Protein AF-A0A101DAR0-F1 (afdb_monomer_lite)

Structure (mmCIF, N/CA/C/O backbone):
data_AF-A0A101DAR0-F1
#
_entry.id   AF-A0A101DAR0-F1
#
loop_
_atom_site.group_PDB
_atom_site.id
_atom_site.type_symbol
_atom_site.label_atom_id
_atom_site.label_alt_id
_atom_site.label_comp_id
_atom_site.label_asym_id
_atom_site.label_entity_id
_atom_site.label_seq_id
_atom_site.pdbx_PDB_ins_code
_atom_site.Cartn_x
_atom_site.Cartn_y
_atom_site.Cartn_z
_atom_site.occupancy
_atom_site.B_iso_or_equiv
_atom_site.auth_seq_id
_atom_site.auth_comp_id
_atom_site.auth_asym_id
_atom_site.auth_atom_id
_atom_site.pdbx_PDB_model_num
ATOM 1 N N . MET A 1 1 ? -9.114 0.046 12.366 1.00 91.94 1 MET A N 1
ATOM 2 C CA . MET A 1 1 ? -8.743 0.761 13.607 1.00 91.94 1 MET A CA 1
ATOM 3 C C . MET A 1 1 ? -9.993 1.019 14.428 1.00 91.94 1 MET A C 1
ATOM 5 O O . MET A 1 1 ? -11.059 1.210 13.848 1.00 91.94 1 MET A O 1
ATOM 9 N N . LEU A 1 2 ? -9.874 1.016 15.755 1.00 93.44 2 LEU A N 1
ATOM 10 C CA . LEU A 1 2 ? -10.989 1.254 16.673 1.00 93.44 2 LEU A CA 1
ATOM 11 C C . LEU A 1 2 ? -10.568 2.244 17.773 1.00 93.44 2 LEU A C 1
ATOM 13 O O . LEU A 1 2 ? -9.856 1.853 18.703 1.00 93.44 2 LEU A O 1
ATOM 17 N N . PRO A 1 3 ? -10.961 3.525 17.674 1.00 92.75 3 PRO A N 1
ATOM 18 C CA . PRO A 1 3 ? -10.700 4.503 18.722 1.00 92.75 3 PRO A CA 1
ATOM 19 C C . PRO A 1 3 ? -11.491 4.185 19.992 1.00 92.75 3 PRO A C 1
ATOM 21 O O . PRO A 1 3 ? -12.613 3.675 19.938 1.00 92.75 3 PRO A O 1
ATOM 24 N N . TYR A 1 4 ? -10.904 4.489 21.146 1.00 93.00 4 TYR A N 1
ATOM 25 C CA . TYR A 1 4 ? -11.526 4.260 22.442 1.00 93.00 4 TYR A CA 1
ATOM 26 C C . TYR A 1 4 ? -11.187 5.352 23.455 1.00 93.00 4 TYR A C 1
ATOM 28 O O . TYR A 1 4 ? -10.166 6.039 23.379 1.00 93.00 4 TYR A O 1
ATOM 36 N N . ILE A 1 5 ? -12.035 5.443 24.474 1.00 93.31 5 ILE A N 1
ATOM 37 C CA . ILE A 1 5 ? -11.810 6.217 25.690 1.00 93.31 5 ILE A CA 1
ATOM 38 C C . ILE A 1 5 ? -11.786 5.229 26.853 1.00 93.31 5 ILE A C 1
ATOM 40 O O . ILE A 1 5 ? -12.816 4.646 27.193 1.00 93.31 5 ILE A O 1
ATOM 44 N N . LYS A 1 6 ? -10.611 5.039 27.461 1.00 92.44 6 LYS A N 1
ATOM 45 C CA . LYS A 1 6 ? -10.445 4.224 28.668 1.00 92.44 6 LYS A CA 1
ATOM 46 C C . LYS A 1 6 ? -10.705 5.100 29.884 1.00 92.44 6 LYS A C 1
ATOM 48 O O . LYS A 1 6 ? -10.095 6.160 30.022 1.00 92.44 6 LYS A O 1
ATOM 53 N N . THR A 1 7 ? -11.606 4.662 30.751 1.00 91.06 7 THR A N 1
ATOM 54 C CA . THR A 1 7 ? -11.921 5.318 32.019 1.00 91.06 7 THR A CA 1
ATOM 55 C C . THR A 1 7 ? -11.410 4.452 33.162 1.00 91.06 7 THR A C 1
ATOM 57 O O . THR A 1 7 ? -11.892 3.342 33.346 1.00 91.06 7 THR A O 1
ATOM 60 N N . THR A 1 8 ? -10.458 4.959 33.940 1.00 88.25 8 THR A N 1
ATOM 61 C CA . THR A 1 8 ? -9.928 4.283 35.132 1.00 88.25 8 THR A CA 1
ATOM 62 C C . THR A 1 8 ? -10.172 5.126 36.376 1.00 88.25 8 THR A C 1
ATOM 64 O O . THR A 1 8 ? -10.263 6.352 36.300 1.00 88.25 8 THR A O 1
ATOM 67 N N . HIS A 1 9 ? -10.295 4.470 37.527 1.00 84.88 9 HIS A N 1
ATOM 68 C CA . HIS A 1 9 ? -10.410 5.135 38.821 1.00 84.88 9 HIS A CA 1
ATOM 69 C C . HIS A 1 9 ? -9.055 5.022 39.522 1.00 84.88 9 HIS A C 1
ATOM 71 O O . HIS A 1 9 ? -8.612 3.919 39.834 1.00 84.88 9 HIS A O 1
ATOM 77 N N . GLU A 1 10 ? -8.378 6.150 39.725 1.00 84.06 10 GLU A N 1
ATOM 78 C CA . GLU A 1 10 ? -7.142 6.206 40.507 1.00 84.06 10 GLU A CA 1
ATOM 79 C C . GLU A 1 10 ? -7.498 6.676 41.922 1.00 84.06 10 GLU A C 1
ATOM 81 O O . GLU A 1 10 ? -8.089 7.741 42.109 1.00 84.06 10 GLU A O 1
ATOM 86 N N . TRP A 1 11 ? -7.173 5.867 42.930 1.00 81.88 11 TRP A N 1
ATOM 87 C CA . TRP A 1 11 ? -7.317 6.272 44.325 1.00 81.88 11 TRP A CA 1
ATOM 88 C C . TRP A 1 11 ? -6.158 7.188 44.698 1.00 81.88 11 TRP A C 1
ATOM 90 O O . TRP A 1 11 ? -5.003 6.764 44.662 1.00 81.88 11 TRP A O 1
ATOM 100 N N . LYS A 1 12 ? -6.467 8.424 45.083 1.00 82.56 12 LYS A N 1
ATOM 101 C CA . LYS A 1 12 ? -5.499 9.382 45.618 1.00 82.56 12 LYS A CA 1
ATOM 102 C C . LYS A 1 12 ? -5.798 9.652 47.082 1.00 82.56 12 LYS A C 1
ATOM 104 O O . LYS A 1 12 ? -6.949 9.606 47.511 1.00 82.56 12 LYS A O 1
ATOM 109 N N . THR A 1 13 ? -4.753 9.936 47.843 1.00 82.25 13 THR A N 1
ATOM 110 C CA . THR A 1 13 ? -4.871 10.352 49.240 1.00 82.25 13 THR A CA 1
ATOM 111 C C . THR A 1 13 ? -4.594 11.843 49.301 1.00 82.25 13 THR A C 1
ATOM 113 O O . THR A 1 13 ? -3.604 12.313 48.744 1.00 82.25 13 THR A O 1
ATOM 116 N N . ASN A 1 14 ? -5.482 12.601 49.933 1.00 80.12 14 ASN A N 1
ATOM 117 C CA . ASN A 1 14 ? -5.254 14.018 50.166 1.00 80.12 14 ASN A CA 1
ATOM 118 C C . ASN A 1 14 ? -4.116 14.185 51.186 1.00 80.12 14 ASN A C 1
ATOM 120 O O . ASN A 1 14 ? -4.239 13.744 52.325 1.00 80.12 14 ASN A O 1
ATOM 124 N N . GLU A 1 15 ? -3.022 14.838 50.792 1.00 77.00 15 GLU A N 1
ATOM 125 C CA . GLU A 1 15 ? -1.837 15.041 51.642 1.00 77.00 15 GLU A CA 1
ATOM 126 C C . GLU A 1 15 ? -2.129 15.852 52.914 1.00 77.00 15 GLU A C 1
ATOM 128 O O . GLU A 1 15 ? -1.390 15.750 53.889 1.00 77.00 15 GLU A O 1
ATOM 133 N N . LYS A 1 16 ? -3.212 16.644 52.928 1.00 75.38 16 LYS A N 1
ATOM 134 C CA . LYS A 1 16 ? -3.589 17.491 54.070 1.00 75.38 16 LYS A CA 1
ATOM 135 C C . LYS A 1 16 ? -4.610 16.852 55.007 1.00 75.38 16 LYS A C 1
ATOM 137 O O . LYS A 1 16 ? -4.574 17.134 56.198 1.00 75.38 16 LYS A O 1
ATOM 142 N N . THR A 1 17 ? -5.531 16.038 54.487 1.00 78.50 17 THR A N 1
ATOM 143 C CA . THR A 1 17 ? -6.620 15.442 55.290 1.00 78.50 17 THR A CA 1
ATOM 144 C C . THR A 1 17 ? -6.459 13.941 55.517 1.00 78.50 17 THR A C 1
ATOM 146 O O . THR A 1 17 ? -7.166 13.376 56.342 1.00 78.50 17 THR A O 1
ATOM 149 N N . GLY A 1 18 ? -5.550 13.272 54.800 1.00 79.25 18 GLY A N 1
ATOM 150 C CA . GLY A 1 18 ? -5.385 11.816 54.850 1.00 79.25 18 GLY A CA 1
ATOM 151 C C . GLY A 1 18 ? -6.545 11.027 54.227 1.00 79.25 18 GLY A C 1
ATOM 152 O O . GLY A 1 18 ? -6.486 9.800 54.158 1.00 79.25 18 GLY A O 1
ATOM 153 N N . GLU A 1 19 ? -7.592 11.700 53.742 1.00 82.25 19 GLU A N 1
ATOM 154 C CA . GLU A 1 19 ? -8.761 11.055 53.148 1.00 82.25 19 GLU A CA 1
ATOM 155 C C . GLU A 1 19 ? -8.460 10.547 51.735 1.00 82.25 19 GLU A C 1
ATOM 157 O O . GLU A 1 19 ? -7.847 11.233 50.908 1.00 82.25 19 GLU A O 1
ATOM 162 N N . ARG A 1 20 ? -8.920 9.324 51.449 1.00 82.00 20 ARG A N 1
ATOM 163 C CA . ARG A 1 20 ? -8.828 8.717 50.119 1.00 82.00 20 ARG A CA 1
ATOM 164 C C . ARG A 1 20 ? -10.014 9.172 49.278 1.00 82.00 20 ARG A C 1
ATOM 166 O O . ARG A 1 20 ? -11.157 8.935 49.652 1.00 82.00 20 ARG A O 1
ATOM 173 N N . TYR A 1 21 ? -9.744 9.750 48.116 1.00 82.75 21 TYR A N 1
ATOM 174 C CA . TYR A 1 21 ? -10.755 10.058 47.110 1.00 82.75 21 TYR A CA 1
ATOM 175 C C . TYR A 1 21 ? -10.421 9.337 45.801 1.00 82.75 21 TYR A C 1
ATOM 177 O O . TYR A 1 21 ? -9.255 9.111 45.470 1.00 82.75 21 TYR A O 1
ATOM 185 N N . SER A 1 22 ? -11.449 8.932 45.057 1.00 81.00 22 SER A N 1
ATOM 186 C CA . SER A 1 22 ? -11.268 8.350 43.727 1.00 81.00 22 SER A CA 1
ATOM 187 C C . SER A 1 22 ? -11.330 9.449 42.673 1.00 81.00 22 SER A C 1
ATOM 189 O O . SER A 1 22 ? -12.347 10.136 42.563 1.00 81.00 22 SER A O 1
ATOM 191 N N . GLU A 1 23 ? -10.285 9.584 41.865 1.00 86.00 23 GLU A N 1
ATOM 192 C CA . GLU A 1 23 ? -10.290 10.465 40.702 1.00 86.00 23 GLU A CA 1
ATOM 193 C C . GLU A 1 23 ? -10.547 9.651 39.431 1.00 86.00 23 GLU A C 1
ATOM 195 O O . GLU A 1 23 ? -9.902 8.631 39.164 1.00 86.00 23 GLU A O 1
ATOM 200 N N . LYS A 1 24 ? -11.511 10.107 38.628 1.00 87.00 24 LYS A N 1
ATOM 201 C CA . LYS A 1 24 ? -11.831 9.496 37.340 1.00 87.00 24 LYS A CA 1
ATOM 202 C C . LYS A 1 24 ? -10.851 10.007 36.291 1.00 87.00 24 LYS A C 1
ATOM 204 O O . LYS A 1 24 ? -10.919 11.166 35.890 1.00 87.00 24 LYS A O 1
ATOM 209 N N . ARG A 1 25 ? -9.979 9.136 35.791 1.00 89.62 25 ARG A N 1
ATOM 210 C CA . ARG A 1 25 ? -9.036 9.463 34.720 1.00 89.62 25 ARG A CA 1
ATOM 211 C C . ARG A 1 25 ? -9.535 8.908 33.396 1.00 89.62 25 ARG A C 1
ATOM 213 O O . ARG A 1 25 ? -9.842 7.723 33.285 1.00 89.62 25 ARG A O 1
ATOM 220 N N . GLN A 1 26 ? -9.597 9.762 32.380 1.00 91.56 26 GLN A N 1
ATOM 221 C CA . GLN A 1 26 ? -9.941 9.360 31.018 1.00 91.56 26 GLN A CA 1
ATOM 222 C C . GLN A 1 26 ? -8.718 9.474 30.116 1.00 91.56 26 GLN A C 1
ATOM 224 O O . GLN A 1 26 ? -8.044 10.502 30.101 1.00 91.56 26 GLN A O 1
ATOM 229 N N . ARG A 1 27 ? -8.430 8.418 29.353 1.00 91.50 27 ARG A N 1
ATOM 230 C CA . ARG A 1 27 ? -7.373 8.408 28.338 1.00 91.50 27 ARG A CA 1
ATOM 231 C C . ARG A 1 27 ? -7.954 7.994 26.995 1.00 91.50 27 ARG A C 1
ATOM 233 O O . ARG A 1 27 ? -8.661 6.992 26.912 1.00 91.50 27 ARG A O 1
ATOM 240 N N . ARG A 1 28 ? -7.651 8.765 25.953 1.00 91.81 28 ARG A N 1
ATOM 241 C CA . ARG A 1 28 ? -7.983 8.410 24.569 1.00 91.81 28 ARG A CA 1
ATOM 242 C C . ARG A 1 28 ? -6.890 7.512 24.003 1.00 91.81 28 ARG A C 1
ATOM 244 O O . ARG A 1 28 ? -5.720 7.701 24.325 1.00 91.81 28 ARG A O 1
ATOM 251 N N . GLY A 1 29 ? -7.276 6.552 23.180 1.00 90.50 29 GLY A N 1
ATOM 252 C CA . GLY A 1 29 ? -6.356 5.660 22.490 1.00 90.50 29 GLY A CA 1
ATOM 253 C C . GLY A 1 29 ? -7.013 5.021 21.276 1.00 90.50 29 GLY A C 1
ATOM 254 O O . GLY A 1 29 ? -8.171 5.299 20.959 1.00 90.50 29 GLY A O 1
ATOM 255 N N . ARG A 1 30 ? -6.262 4.170 20.581 1.00 91.38 30 ARG A N 1
ATOM 256 C CA . ARG A 1 30 ? -6.736 3.430 19.409 1.00 91.38 30 ARG A CA 1
ATOM 257 C C . ARG A 1 30 ? -6.274 1.984 19.503 1.00 91.38 30 ARG A C 1
ATOM 259 O O . ARG A 1 30 ? -5.143 1.722 19.899 1.00 91.38 30 ARG A O 1
ATOM 266 N N . LEU A 1 31 ? -7.157 1.060 19.140 1.00 91.88 31 LEU A N 1
ATOM 267 C CA . LEU A 1 31 ? -6.801 -0.329 18.882 1.00 91.88 31 LEU A CA 1
ATOM 268 C C . LEU A 1 31 ? -6.545 -0.515 17.388 1.00 91.88 31 LEU A C 1
ATOM 270 O O . LEU A 1 31 ? -7.322 -0.060 16.537 1.00 91.88 31 LEU A O 1
ATOM 274 N N . TYR A 1 32 ? -5.461 -1.217 17.086 1.00 92.19 32 TYR A N 1
ATOM 275 C CA . TYR A 1 32 ? -5.055 -1.545 15.731 1.00 92.19 32 TYR A CA 1
ATOM 276 C C . TYR A 1 32 ? -5.229 -3.041 15.526 1.00 92.19 32 TYR A C 1
ATOM 278 O O . TYR A 1 32 ? -4.786 -3.845 16.341 1.00 92.19 32 TYR A O 1
ATOM 286 N N . PHE A 1 33 ? -5.893 -3.394 14.434 1.00 92.69 33 PHE A N 1
ATOM 287 C CA . PHE A 1 33 ? -6.110 -4.774 14.034 1.00 92.69 33 PHE A CA 1
ATOM 288 C C . PHE A 1 33 ? -5.550 -4.925 12.631 1.00 92.69 33 PHE A C 1
ATOM 290 O O . PHE A 1 33 ? -5.902 -4.147 11.742 1.00 92.69 33 PHE A O 1
ATOM 297 N N . LEU A 1 34 ? -4.669 -5.903 12.462 1.00 93.38 34 LEU A N 1
ATOM 298 C CA . LEU A 1 34 ? -4.167 -6.324 11.164 1.00 93.38 34 LEU A CA 1
ATOM 299 C C . LEU A 1 34 ? -5.073 -7.432 10.610 1.00 93.38 34 LEU A C 1
ATOM 301 O O . LEU A 1 34 ? -5.674 -8.176 11.393 1.00 93.38 34 LEU A O 1
ATOM 305 N N . PRO A 1 35 ? -5.220 -7.541 9.282 1.00 95.12 35 PRO A N 1
ATOM 306 C CA . PRO A 1 35 ? -6.018 -8.604 8.701 1.00 95.12 35 PRO A CA 1
ATOM 307 C C . PRO A 1 35 ? -5.343 -9.970 8.889 1.00 95.12 35 PRO A C 1
ATOM 309 O O . PRO A 1 35 ? -4.122 -10.104 8.883 1.00 95.12 35 PRO A O 1
ATOM 312 N N . GLU A 1 36 ? -6.148 -11.017 9.021 1.00 94.25 36 GLU A N 1
ATOM 313 C CA . GLU A 1 36 ? -5.659 -12.397 9.033 1.00 94.25 36 GLU A CA 1
ATOM 314 C C . GLU A 1 36 ? -5.187 -12.800 7.628 1.00 94.25 36 GLU A C 1
ATOM 316 O O . GLU A 1 36 ? -4.157 -13.449 7.463 1.00 94.25 36 GLU A O 1
ATOM 321 N N . ARG A 1 37 ? -5.920 -12.362 6.600 1.00 96.25 37 ARG A N 1
ATOM 322 C CA . ARG A 1 37 ? -5.580 -12.586 5.195 1.00 96.25 37 ARG A CA 1
ATOM 323 C C . ARG A 1 37 ? -5.570 -11.269 4.440 1.00 96.25 37 ARG A C 1
ATOM 325 O O . ARG A 1 37 ? -6.532 -10.513 4.538 1.00 96.25 37 ARG A O 1
ATOM 332 N N . PHE A 1 38 ? -4.522 -11.037 3.661 1.00 96.94 38 PHE A N 1
ATOM 333 C CA . PHE A 1 38 ? -4.397 -9.905 2.750 1.00 96.94 38 PHE A CA 1
ATOM 334 C C . PHE A 1 38 ? -4.071 -10.419 1.348 1.00 96.94 38 PHE A C 1
ATOM 336 O O . PHE A 1 38 ? -3.088 -11.129 1.154 1.00 96.94 38 PHE A O 1
ATOM 343 N N . VAL A 1 39 ? -4.910 -10.085 0.376 1.00 97.88 39 VAL A N 1
ATOM 344 C CA . VAL A 1 39 ? -4.737 -10.464 -1.024 1.00 97.88 39 VAL A CA 1
ATOM 345 C C . VAL A 1 39 ? -4.777 -9.205 -1.873 1.00 97.88 39 VAL A C 1
ATOM 347 O O . VAL A 1 39 ? -5.714 -8.413 -1.771 1.00 97.88 39 VAL A O 1
ATOM 350 N N . LEU A 1 40 ? -3.765 -9.030 -2.715 1.00 97.75 40 LEU A N 1
ATOM 351 C CA . LEU A 1 40 ? -3.733 -7.977 -3.721 1.00 97.75 40 LEU A CA 1
ATOM 352 C C . LEU A 1 40 ? -3.453 -8.600 -5.080 1.00 97.75 40 LEU A C 1
ATOM 354 O O . LEU A 1 40 ? -2.409 -9.217 -5.279 1.00 97.75 40 LEU A O 1
ATOM 358 N N . GLU A 1 41 ? -4.362 -8.391 -6.021 1.00 98.00 41 GLU A N 1
ATOM 359 C CA . GLU A 1 41 ? -4.175 -8.771 -7.417 1.00 98.00 41 GLU A CA 1
ATOM 360 C C . GLU A 1 41 ? -4.183 -7.511 -8.271 1.00 98.00 41 GLU A C 1
ATOM 362 O O . GLU A 1 41 ? -5.148 -6.754 -8.246 1.00 98.00 41 GLU A O 1
ATOM 367 N N . GLY A 1 42 ? -3.089 -7.256 -8.986 1.00 96.44 42 GLY A N 1
ATOM 368 C CA . GLY A 1 42 ? -2.904 -6.031 -9.754 1.00 96.44 42 GLY A CA 1
ATOM 369 C C . GLY A 1 42 ? -2.485 -6.283 -11.195 1.00 96.44 42 GLY A C 1
ATOM 370 O O . GLY A 1 42 ? -1.606 -7.104 -11.475 1.00 96.44 42 GLY A O 1
ATOM 371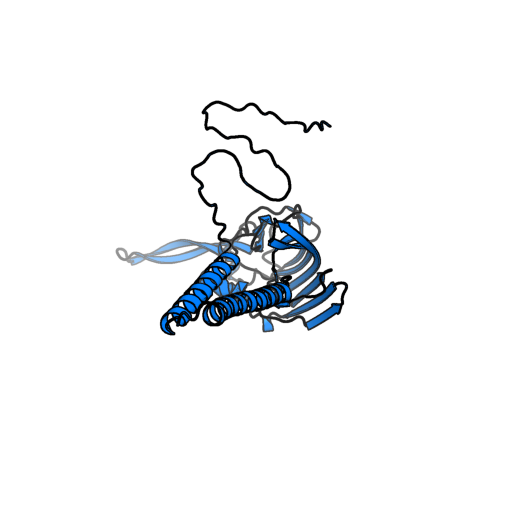 N N . ALA A 1 43 ? -3.084 -5.523 -12.106 1.00 96.62 43 ALA A N 1
ATOM 372 C CA . ALA A 1 43 ? -2.622 -5.364 -13.477 1.00 96.62 43 ALA A CA 1
ATOM 373 C C . ALA A 1 43 ? -2.041 -3.957 -13.646 1.00 96.62 43 ALA A C 1
ATOM 375 O O . ALA A 1 43 ? -2.718 -2.959 -13.399 1.00 96.62 43 ALA A O 1
ATOM 376 N N . VAL A 1 44 ? -0.779 -3.868 -14.054 1.00 95.75 44 VAL A N 1
ATOM 377 C CA . VAL A 1 44 ? -0.038 -2.614 -14.167 1.00 95.75 44 VAL A CA 1
ATOM 378 C C . VAL A 1 44 ? 0.310 -2.348 -15.625 1.00 95.75 44 VAL A C 1
ATOM 380 O O . VAL A 1 44 ? 1.200 -2.982 -16.186 1.00 95.75 44 VAL A O 1
ATOM 383 N N . GLY A 1 45 ? -0.373 -1.388 -16.240 1.00 93.69 45 GLY A N 1
ATOM 384 C CA . GLY A 1 45 ? -0.022 -0.887 -17.568 1.00 93.69 45 GLY A CA 1
ATOM 385 C C . GLY A 1 45 ? 1.039 0.203 -17.473 1.00 93.69 45 GLY A C 1
ATOM 386 O O . GLY A 1 45 ? 0.944 1.086 -16.614 1.00 93.69 45 GLY A O 1
ATOM 387 N N . THR A 1 46 ? 2.036 0.171 -18.350 1.00 91.19 46 THR A N 1
ATOM 388 C CA . THR A 1 46 ? 3.074 1.206 -18.411 1.00 91.19 46 THR A CA 1
ATOM 389 C C . THR A 1 46 ? 2.863 2.159 -19.587 1.00 91.19 46 THR A C 1
ATOM 391 O O . THR A 1 46 ? 2.441 1.775 -20.672 1.00 91.19 46 THR A O 1
ATOM 394 N N . GLU A 1 47 ? 3.145 3.445 -19.380 1.00 88.75 47 GLU A N 1
ATOM 395 C CA . GLU A 1 47 ? 3.021 4.484 -20.402 1.00 88.75 47 GLU A CA 1
ATOM 396 C C . GLU A 1 47 ? 4.258 5.387 -20.378 1.00 88.75 47 GLU A C 1
ATOM 398 O O . GLU A 1 47 ? 4.650 5.914 -19.335 1.00 88.75 47 GLU A O 1
ATOM 403 N N . LEU A 1 48 ? 4.874 5.600 -21.540 1.00 85.44 48 LEU A N 1
ATOM 404 C CA . LEU A 1 48 ? 5.964 6.560 -21.688 1.00 85.44 48 LEU A CA 1
ATOM 405 C C . LEU A 1 48 ? 5.399 7.950 -21.971 1.00 85.44 48 LEU A C 1
ATOM 407 O O . LEU A 1 48 ? 4.644 8.156 -22.922 1.00 85.44 48 LEU A O 1
ATOM 411 N N . ARG A 1 49 ? 5.797 8.930 -21.159 1.00 82.69 49 ARG A N 1
ATOM 412 C CA . ARG A 1 49 ? 5.503 10.344 -21.393 1.00 82.69 49 ARG A CA 1
ATOM 413 C C . ARG A 1 49 ? 6.806 11.098 -21.590 1.00 82.69 49 ARG A C 1
ATOM 415 O O . ARG A 1 49 ? 7.651 11.142 -20.702 1.00 82.69 49 ARG A O 1
ATOM 422 N N . ALA A 1 50 ? 6.942 11.728 -22.750 1.00 81.00 50 ALA A N 1
ATOM 423 C CA . ALA A 1 50 ? 8.092 12.556 -23.075 1.00 81.00 50 ALA A CA 1
ATOM 424 C C . ALA A 1 50 ? 7.764 14.046 -22.918 1.00 81.00 50 ALA A C 1
ATOM 426 O O . ALA A 1 50 ? 6.697 14.518 -23.319 1.00 81.00 50 ALA A O 1
ATOM 427 N N . ARG A 1 51 ? 8.715 14.810 -22.378 1.00 75.75 51 ARG A N 1
ATOM 428 C CA . ARG A 1 51 ? 8.724 16.274 -22.411 1.00 75.75 51 ARG A CA 1
ATOM 429 C C . ARG A 1 51 ? 10.100 16.761 -22.864 1.00 75.75 51 ARG A C 1
ATOM 431 O O . ARG A 1 51 ? 11.024 16.916 -22.067 1.00 75.75 51 ARG A O 1
ATOM 438 N N . GLY A 1 52 ? 10.224 17.049 -24.160 1.00 80.12 52 GLY A N 1
ATOM 439 C CA . GLY A 1 52 ? 11.499 17.424 -24.774 1.00 80.12 52 GLY A CA 1
ATOM 440 C C . GLY A 1 52 ? 12.440 16.222 -24.855 1.00 80.12 52 GLY A C 1
ATOM 441 O O . GLY A 1 52 ? 12.089 15.226 -25.469 1.00 80.12 52 GLY A O 1
ATOM 442 N N . ILE A 1 53 ? 13.616 16.323 -24.230 1.00 70.44 53 ILE A N 1
ATOM 443 C CA . ILE A 1 53 ? 14.618 15.239 -24.162 1.00 70.44 53 ILE A CA 1
ATOM 444 C C . ILE A 1 53 ? 14.427 14.299 -22.960 1.00 70.44 53 ILE A C 1
ATOM 446 O O . ILE A 1 53 ? 15.202 13.361 -22.787 1.00 70.44 53 ILE A O 1
ATOM 450 N N . TYR A 1 54 ? 13.454 14.595 -22.095 1.00 67.12 54 TYR A N 1
ATOM 451 C CA . TYR A 1 54 ? 13.191 13.830 -20.883 1.00 67.12 54 TYR A CA 1
ATOM 452 C C . TYR A 1 54 ? 12.012 12.900 -21.108 1.00 67.12 54 TYR A C 1
ATOM 454 O O . TYR A 1 54 ? 10.953 13.340 -21.559 1.00 67.12 54 TYR A O 1
ATOM 462 N N . GLU A 1 55 ? 12.189 11.642 -20.741 1.00 73.06 55 GLU A N 1
ATOM 463 C CA . GLU A 1 55 ? 11.146 10.628 -20.747 1.00 73.06 55 GLU A CA 1
ATOM 464 C C . GLU A 1 55 ? 10.903 10.194 -19.307 1.00 73.06 55 GLU A C 1
ATOM 466 O O . GLU A 1 55 ? 11.842 9.935 -18.557 1.00 73.06 55 GLU A O 1
ATOM 471 N N . ALA A 1 56 ? 9.636 10.162 -18.914 1.00 80.00 56 ALA A N 1
ATOM 472 C CA . ALA A 1 56 ? 9.195 9.611 -17.649 1.00 80.00 56 ALA A CA 1
ATOM 473 C C . ALA A 1 56 ? 8.289 8.422 -17.947 1.00 80.00 56 ALA A C 1
ATOM 475 O O . ALA A 1 56 ? 7.363 8.518 -18.761 1.00 80.00 56 ALA A O 1
ATOM 476 N N . ARG A 1 57 ? 8.548 7.300 -17.277 1.00 84.62 57 ARG A N 1
ATOM 477 C CA . ARG A 1 57 ? 7.651 6.152 -17.319 1.00 84.62 57 ARG A CA 1
ATOM 478 C C . ARG A 1 57 ? 6.614 6.303 -16.220 1.00 84.62 57 ARG A C 1
ATOM 480 O O . ARG A 1 57 ? 6.941 6.314 -15.032 1.00 84.62 57 ARG A O 1
ATOM 487 N N . LEU A 1 58 ? 5.368 6.434 -16.643 1.00 89.81 58 LEU A N 1
ATOM 488 C CA . LEU A 1 58 ? 4.213 6.378 -15.772 1.00 89.81 58 LEU A CA 1
ATOM 489 C C . LEU A 1 58 ? 3.704 4.941 -15.761 1.00 89.81 58 LEU A C 1
ATOM 491 O O . LEU A 1 58 ? 3.834 4.211 -16.745 1.00 89.81 58 LEU A O 1
ATOM 495 N N . TYR A 1 59 ? 3.097 4.549 -14.655 1.00 92.44 59 TYR A N 1
ATOM 496 C CA . TYR A 1 59 ? 2.336 3.317 -14.578 1.00 92.44 59 TYR A CA 1
ATOM 497 C C . TYR A 1 59 ? 0.908 3.616 -14.136 1.00 92.44 59 TYR A C 1
ATOM 499 O O . TYR A 1 59 ? 0.645 4.582 -13.414 1.00 92.44 59 TYR A O 1
ATOM 507 N N . ARG A 1 60 ? -0.018 2.768 -14.573 1.00 94.69 60 ARG A N 1
ATOM 508 C CA . ARG A 1 60 ? -1.397 2.723 -14.097 1.00 94.69 60 ARG A CA 1
ATOM 509 C C . ARG A 1 60 ? -1.668 1.319 -13.590 1.00 94.69 60 ARG A C 1
ATOM 511 O O . ARG A 1 60 ? -1.615 0.365 -14.356 1.00 94.69 60 ARG A O 1
ATOM 518 N N . SER A 1 61 ? -1.927 1.218 -12.300 1.00 95.25 61 SER A N 1
ATOM 519 C CA . SER A 1 61 ? -2.253 -0.013 -11.599 1.00 95.25 61 SER A CA 1
ATOM 520 C C . SER A 1 61 ? -3.761 -0.101 -11.441 1.00 95.25 61 SER A C 1
ATOM 522 O O . SER A 1 61 ? -4.356 0.819 -10.885 1.00 95.25 61 SER A O 1
ATOM 524 N N . ASP A 1 62 ? -4.366 -1.190 -11.897 1.00 96.75 62 ASP A N 1
ATOM 525 C CA . ASP A 1 62 ? -5.728 -1.585 -11.541 1.00 96.75 62 ASP A CA 1
ATOM 526 C C . ASP A 1 62 ? -5.620 -2.766 -10.574 1.00 96.75 62 ASP A C 1
ATOM 528 O O . ASP A 1 62 ? -5.241 -3.869 -10.980 1.00 96.75 62 ASP A O 1
ATOM 532 N N . SER A 1 63 ? -5.828 -2.499 -9.283 1.00 96.94 63 SER A N 1
ATOM 533 C CA . SER A 1 63 ? -5.584 -3.464 -8.211 1.00 96.94 63 SER A CA 1
ATOM 534 C C . SER A 1 63 ? -6.859 -3.793 -7.457 1.00 96.94 63 SER A C 1
ATOM 536 O O . SER A 1 63 ? -7.486 -2.911 -6.878 1.00 96.94 63 SER A O 1
ATOM 538 N N . GLN A 1 64 ? -7.191 -5.074 -7.371 1.00 97.44 64 GLN A N 1
ATOM 539 C CA . GLN A 1 64 ? -8.216 -5.576 -6.473 1.00 97.44 64 GLN A CA 1
ATOM 540 C C . GLN A 1 64 ? -7.568 -5.952 -5.141 1.00 97.44 64 GLN A C 1
ATOM 542 O O . GLN A 1 64 ? -6.721 -6.845 -5.069 1.00 97.44 64 GLN A O 1
ATOM 547 N N . VAL A 1 65 ? -7.972 -5.269 -4.074 1.00 97.62 65 VAL A N 1
ATOM 548 C CA . VAL A 1 65 ? -7.517 -5.547 -2.713 1.00 97.62 65 VAL A CA 1
ATOM 549 C C . VAL A 1 65 ? -8.636 -6.248 -1.967 1.00 97.62 65 VAL A C 1
ATOM 551 O O . VAL A 1 65 ? -9.775 -5.783 -1.952 1.00 97.62 65 VAL A O 1
ATOM 554 N N . SER A 1 66 ? -8.327 -7.368 -1.328 1.00 97.75 66 SER A N 1
ATOM 555 C CA . SER A 1 66 ? -9.291 -8.104 -0.519 1.00 97.75 66 SER A CA 1
ATOM 556 C C . SER A 1 66 ? -8.635 -8.787 0.668 1.00 97.75 66 SER A C 1
ATOM 558 O O . SER A 1 66 ? -7.414 -8.931 0.747 1.00 97.75 66 SER A O 1
ATOM 560 N N . GLY A 1 67 ? -9.447 -9.201 1.627 1.00 97.06 67 GLY A N 1
ATOM 561 C CA . GLY A 1 67 ? -8.942 -9.887 2.794 1.00 97.06 67 GLY A CA 1
ATOM 562 C C . GLY A 1 67 ? -9.993 -10.083 3.862 1.00 97.06 67 GLY A C 1
ATOM 563 O O . GLY A 1 67 ? -11.180 -9.831 3.663 1.00 97.06 67 GLY A O 1
ATOM 564 N N . GLN A 1 68 ? -9.521 -10.536 5.015 1.00 96.69 68 GLN A N 1
ATOM 565 C CA . GLN A 1 68 ? -10.375 -10.862 6.143 1.00 96.69 68 GLN A CA 1
ATOM 566 C C . GLN A 1 68 ? -9.718 -10.411 7.443 1.00 96.69 68 GLN A C 1
ATOM 568 O O . GLN A 1 68 ? -8.570 -10.761 7.715 1.00 96.69 68 GLN A O 1
ATOM 573 N N . PHE A 1 69 ? -10.454 -9.671 8.266 1.00 95.38 69 PHE A N 1
ATOM 574 C CA . PHE A 1 69 ? -10.103 -9.417 9.659 1.00 95.38 69 PHE A CA 1
ATOM 575 C C . PHE A 1 69 ? -10.773 -10.453 10.553 1.00 95.38 69 PHE A C 1
ATOM 577 O O . PHE A 1 69 ? -11.967 -10.718 10.417 1.00 95.38 69 PHE A O 1
ATOM 584 N N . ARG A 1 70 ? -10.017 -10.991 11.510 1.00 93.75 70 ARG A N 1
ATOM 585 C CA . ARG A 1 70 ? -10.551 -11.812 12.596 1.00 93.75 70 ARG A CA 1
ATOM 586 C C . ARG A 1 70 ? -10.378 -11.049 13.902 1.00 93.75 70 ARG A C 1
ATOM 588 O O . ARG A 1 70 ? -9.268 -10.930 14.413 1.00 93.75 70 ARG A O 1
ATOM 595 N N . LEU A 1 71 ? -11.474 -10.506 14.416 1.00 93.31 71 LEU A N 1
ATOM 596 C CA . LEU A 1 71 ? -11.494 -9.807 15.693 1.00 93.31 71 LEU A CA 1
ATOM 597 C C . LEU A 1 71 ? -11.672 -10.827 16.823 1.00 93.31 71 LEU A C 1
ATOM 599 O O . LEU A 1 71 ? -12.642 -11.593 16.796 1.00 93.31 71 LEU A O 1
ATOM 603 N N . PRO A 1 72 ? -10.769 -10.856 17.816 1.00 91.88 72 PRO A N 1
ATOM 604 C CA . PRO A 1 72 ? -10.916 -11.739 18.964 1.00 91.88 72 PRO A CA 1
ATOM 605 C C . PRO A 1 72 ? -12.111 -11.323 19.831 1.00 91.88 72 PRO A C 1
ATOM 607 O O . PRO A 1 72 ? -12.500 -10.152 19.865 1.00 91.88 72 PRO A O 1
ATOM 610 N N . ALA A 1 73 ? -12.660 -12.282 20.579 1.00 90.62 73 ALA A N 1
ATOM 611 C CA . ALA A 1 73 ? -13.655 -12.005 21.609 1.00 90.62 73 ALA A CA 1
ATOM 612 C C . ALA A 1 73 ? -13.124 -10.970 22.611 1.00 90.62 73 ALA A C 1
ATOM 614 O O . ALA A 1 73 ? -11.921 -10.918 22.901 1.00 90.62 73 ALA A O 1
ATOM 615 N N . ARG A 1 74 ? -14.016 -10.111 23.112 1.00 90.25 74 ARG A N 1
ATOM 616 C CA . ARG A 1 74 ? -13.657 -8.979 23.985 1.00 90.25 74 ARG A CA 1
ATOM 617 C C . ARG A 1 74 ? -12.570 -8.066 23.404 1.00 90.25 74 ARG A C 1
ATOM 619 O O . ARG A 1 74 ? -11.857 -7.406 24.158 1.00 90.25 74 ARG A O 1
ATOM 626 N N . LEU A 1 75 ? -12.393 -8.063 22.077 1.00 89.31 75 LEU A N 1
ATOM 627 C CA . LEU A 1 75 ? -11.361 -7.312 21.349 1.00 89.31 75 LEU A CA 1
ATOM 628 C C . LEU A 1 75 ? -9.924 -7.570 21.846 1.00 89.31 75 LEU A C 1
ATOM 630 O O . LEU A 1 75 ? -9.037 -6.748 21.628 1.00 89.31 75 LEU A O 1
ATOM 634 N N . GLY A 1 76 ? -9.691 -8.704 22.519 1.00 88.06 76 GLY A N 1
ATOM 635 C CA . GLY A 1 76 ? -8.402 -9.041 23.131 1.00 88.06 76 GLY A CA 1
ATOM 636 C C . GLY A 1 76 ? -8.102 -8.295 24.438 1.00 88.06 76 GLY A C 1
ATOM 637 O O . GLY A 1 76 ? -6.994 -8.409 24.951 1.00 88.06 76 GLY A O 1
ATOM 638 N N . LEU A 1 77 ? -9.066 -7.550 24.992 1.00 88.19 77 LEU A N 1
ATOM 639 C CA . LEU A 1 77 ? -8.908 -6.794 26.242 1.00 88.19 77 LEU A CA 1
ATOM 640 C C . LEU A 1 77 ? -9.239 -7.610 27.501 1.00 88.19 77 LEU A C 1
ATOM 642 O O . LEU A 1 77 ? -8.947 -7.166 28.605 1.00 88.19 77 LEU A O 1
ATOM 646 N N . GLY A 1 78 ? -9.851 -8.790 27.370 1.00 88.56 78 GLY A N 1
ATOM 647 C CA . GLY A 1 78 ? -10.212 -9.620 28.524 1.00 88.56 78 GLY A CA 1
ATOM 648 C C . GLY A 1 78 ? -11.255 -8.949 29.425 1.00 88.56 78 GLY A C 1
ATOM 649 O O . GLY A 1 78 ? -12.259 -8.432 28.936 1.00 88.56 78 GLY A O 1
ATOM 650 N N . ASP A 1 79 ? -11.048 -8.985 30.741 1.00 86.38 79 ASP A N 1
ATOM 651 C CA . ASP A 1 79 ? -11.972 -8.400 31.731 1.00 86.38 79 ASP A CA 1
ATOM 652 C C . ASP A 1 79 ? -11.928 -6.863 31.766 1.00 86.38 79 ASP A C 1
ATOM 654 O O . ASP A 1 79 ? -12.864 -6.212 32.230 1.00 86.38 79 ASP A O 1
ATOM 658 N N . ASP A 1 80 ? -10.883 -6.271 31.186 1.00 86.81 80 ASP A N 1
ATOM 659 C CA . ASP A 1 80 ? -10.686 -4.824 31.126 1.00 86.81 80 ASP A CA 1
ATOM 660 C C . ASP A 1 80 ? -11.689 -4.123 30.195 1.00 86.81 80 ASP A C 1
ATOM 662 O O . ASP A 1 80 ? -11.819 -2.901 30.253 1.00 86.81 80 ASP A O 1
ATOM 666 N N . LEU A 1 81 ? -12.420 -4.872 29.355 1.00 87.06 81 LEU A N 1
ATOM 667 C CA . LEU A 1 81 ? -13.360 -4.350 28.356 1.00 87.06 81 LEU A CA 1
ATOM 668 C C . LEU A 1 81 ? -14.366 -3.344 28.944 1.00 87.06 81 LEU A C 1
ATOM 670 O O . LEU A 1 81 ? -14.688 -2.352 28.293 1.00 87.06 81 LEU A O 1
ATOM 674 N N . GLY A 1 82 ? -14.817 -3.556 30.186 1.00 87.06 82 GLY A N 1
ATOM 675 C CA . GLY A 1 82 ? -15.781 -2.681 30.866 1.00 87.06 82 GLY A CA 1
ATOM 676 C C . GLY A 1 82 ? -15.288 -1.246 31.100 1.00 87.06 82 GLY A C 1
ATOM 677 O O . GLY A 1 82 ? -16.099 -0.335 31.255 1.00 87.06 82 GLY A O 1
ATOM 678 N N . PHE A 1 83 ? -13.972 -1.012 31.072 1.00 89.88 83 PHE A N 1
ATOM 679 C CA . PHE A 1 83 ? -13.380 0.322 31.212 1.00 89.88 83 PHE A CA 1
ATOM 680 C C . PHE A 1 83 ? -13.301 1.098 29.891 1.00 89.88 83 PHE A C 1
ATOM 682 O O . PHE A 1 83 ? -12.920 2.274 29.895 1.00 89.88 83 PHE A O 1
ATOM 689 N N . TYR A 1 84 ? -13.621 0.464 28.762 1.00 91.69 84 TYR A N 1
ATOM 690 C CA . TYR A 1 84 ? -13.430 1.023 27.430 1.00 91.69 84 TYR A CA 1
ATOM 691 C C . TYR A 1 84 ? -14.767 1.435 26.829 1.00 91.69 84 TYR A C 1
ATOM 693 O O . TYR A 1 84 ? -15.693 0.641 26.691 1.00 91.69 84 TYR A O 1
ATOM 701 N N . ARG A 1 85 ? -14.842 2.694 26.400 1.00 92.06 85 ARG A N 1
ATOM 702 C CA . ARG A 1 85 ? -15.911 3.174 25.527 1.00 92.06 85 ARG A CA 1
ATOM 703 C C . ARG A 1 85 ? -15.366 3.326 24.117 1.00 92.06 85 ARG A C 1
ATOM 705 O O . ARG A 1 85 ? -14.493 4.165 23.898 1.00 92.06 85 ARG A O 1
ATOM 712 N N . PHE A 1 86 ? -15.888 2.543 23.184 1.00 92.50 86 PHE A N 1
ATOM 713 C CA . PHE A 1 86 ? -15.465 2.578 21.788 1.00 92.50 86 PHE A CA 1
ATOM 714 C C . PHE A 1 86 ? -16.193 3.658 20.994 1.00 92.50 86 PHE A C 1
ATOM 716 O O . PHE A 1 86 ? -17.374 3.928 21.214 1.00 92.50 86 PHE A O 1
ATOM 723 N N . GLU A 1 87 ? -15.466 4.271 20.071 1.00 92.19 87 GLU A N 1
ATOM 724 C CA . GLU A 1 87 ? -16.017 5.172 19.065 1.00 92.19 87 GLU A CA 1
ATOM 725 C C . GLU A 1 87 ? -16.234 4.415 17.747 1.00 92.19 87 GLU A C 1
ATOM 727 O O . GLU A 1 87 ? -16.048 3.198 17.669 1.00 92.19 87 GLU A O 1
ATOM 732 N N . LYS A 1 88 ? -16.656 5.127 16.695 1.00 92.38 88 LYS A N 1
ATOM 733 C CA . LYS A 1 88 ? -16.887 4.508 15.387 1.00 92.38 88 LYS A CA 1
ATOM 734 C C . LYS A 1 88 ? -15.569 3.941 14.833 1.00 92.38 88 LYS A C 1
ATOM 736 O O . LYS A 1 88 ? -14.597 4.693 14.719 1.00 92.38 88 LYS A O 1
ATOM 741 N N . PRO A 1 89 ? -15.518 2.647 14.476 1.00 94.88 89 PRO A N 1
ATOM 742 C CA . PRO A 1 89 ? -14.352 2.085 13.823 1.00 94.88 89 PRO A CA 1
ATOM 743 C C . PRO A 1 89 ? -14.237 2.603 12.394 1.00 94.88 89 PRO A C 1
ATOM 745 O O . PRO A 1 89 ? -15.220 3.008 11.774 1.00 94.88 89 PRO A O 1
ATOM 748 N N . PHE A 1 90 ? -13.027 2.537 11.854 1.00 95.62 90 PHE A N 1
ATOM 749 C CA . PHE A 1 90 ? -12.766 2.825 10.450 1.00 95.62 90 PHE A CA 1
ATOM 750 C C . PHE A 1 90 ? -11.649 1.926 9.910 1.00 95.62 90 PHE A C 1
ATOM 752 O O . PHE A 1 90 ? -10.738 1.517 10.643 1.00 95.62 90 PHE A O 1
ATOM 759 N N . LEU A 1 91 ? -11.721 1.596 8.624 1.00 95.69 91 LEU A N 1
ATOM 760 C CA . LEU A 1 91 ? -10.619 1.018 7.864 1.00 95.69 91 LEU A CA 1
ATOM 761 C C . LEU A 1 91 ? -9.688 2.152 7.437 1.00 95.69 91 LEU A C 1
ATOM 763 O O . LEU A 1 91 ? -10.164 3.162 6.935 1.00 95.69 91 LEU A O 1
ATOM 767 N N . SER A 1 92 ? -8.383 1.979 7.624 1.00 95.12 92 SER A N 1
ATOM 768 C CA . SER A 1 92 ? -7.359 2.940 7.211 1.00 95.12 92 SER A CA 1
ATOM 769 C C . SER A 1 92 ? -6.477 2.293 6.153 1.00 95.12 92 SER A C 1
ATOM 771 O O . SER A 1 92 ? -6.085 1.135 6.310 1.00 95.12 92 SER A O 1
ATOM 773 N N . VAL A 1 93 ? -6.182 3.028 5.083 1.00 94.88 93 VAL A N 1
ATOM 774 C CA . VAL A 1 93 ? -5.298 2.596 4.000 1.00 94.88 93 VAL A CA 1
ATOM 775 C C . VAL A 1 93 ? -4.279 3.704 3.756 1.00 94.88 93 VAL A C 1
ATOM 777 O O . VAL A 1 93 ? -4.631 4.793 3.299 1.00 94.88 93 VAL A O 1
ATOM 780 N N . GLY A 1 94 ? -3.015 3.425 4.076 1.00 93.31 94 GLY A N 1
ATOM 781 C CA . GLY A 1 94 ? -1.896 4.326 3.802 1.00 93.31 94 GLY A CA 1
ATOM 782 C C . GLY A 1 94 ? -1.523 4.294 2.322 1.00 93.31 94 GLY A C 1
ATOM 783 O O . GLY A 1 94 ? -1.314 3.222 1.757 1.00 93.31 94 GLY A O 1
ATOM 784 N N . ILE A 1 95 ? -1.446 5.466 1.694 1.00 93.69 95 ILE A N 1
ATOM 785 C CA . ILE A 1 95 ? -1.057 5.631 0.289 1.00 93.69 95 ILE A CA 1
ATOM 786 C C . ILE A 1 95 ? -0.094 6.811 0.231 1.00 93.69 95 ILE A C 1
ATOM 788 O O . ILE A 1 95 ? -0.458 7.928 0.592 1.00 93.69 95 ILE A O 1
ATOM 792 N N . SER A 1 96 ? 1.129 6.567 -0.242 1.00 91.19 96 SER A N 1
ATOM 793 C CA . SER A 1 96 ? 2.200 7.573 -0.270 1.00 91.19 96 SER A CA 1
ATOM 794 C C . SER A 1 96 ? 1.818 8.836 -1.048 1.00 91.19 96 SER A C 1
ATOM 796 O O . SER A 1 96 ? 2.117 9.940 -0.599 1.00 91.19 96 SER A O 1
ATOM 798 N N . ASP A 1 97 ? 1.131 8.683 -2.184 1.00 90.00 97 ASP A N 1
ATOM 799 C CA . ASP A 1 97 ? 0.614 9.795 -2.980 1.00 90.00 97 ASP A CA 1
ATOM 800 C C . ASP A 1 97 ? -0.843 9.563 -3.400 1.00 90.00 97 ASP A C 1
ATOM 802 O O . ASP A 1 97 ? -1.149 8.878 -4.378 1.00 90.00 97 ASP A O 1
ATOM 806 N N . ILE A 1 98 ? -1.762 10.184 -2.661 1.00 90.94 98 ILE A N 1
ATOM 807 C CA . ILE A 1 98 ? -3.203 10.107 -2.930 1.00 90.94 98 ILE A CA 1
ATOM 808 C C . ILE A 1 98 ? -3.615 10.783 -4.244 1.00 90.94 98 ILE A C 1
ATOM 810 O O . ILE A 1 98 ? -4.696 10.500 -4.752 1.00 90.94 98 ILE A O 1
ATOM 814 N N . ARG A 1 99 ? -2.775 11.652 -4.829 1.00 91.69 99 ARG A N 1
ATOM 815 C CA . ARG A 1 99 ? -3.085 12.321 -6.107 1.00 91.69 99 ARG A CA 1
ATOM 816 C C . ARG A 1 99 ? -3.119 11.337 -7.274 1.00 91.69 99 ARG A C 1
ATOM 818 O O . ARG A 1 99 ? -3.700 11.647 -8.308 1.00 91.69 99 ARG A O 1
ATOM 825 N N . GLY A 1 100 ? -2.489 10.175 -7.107 1.00 91.31 100 GLY A N 1
ATOM 826 C CA . GLY A 1 100 ? -2.499 9.090 -8.079 1.00 91.31 100 GLY A CA 1
ATOM 827 C C . GLY A 1 100 ? -3.797 8.282 -8.104 1.00 91.31 100 GLY A C 1
ATOM 828 O O . GLY A 1 100 ? -3.992 7.494 -9.026 1.00 91.31 100 GLY A O 1
ATOM 829 N N . ILE A 1 101 ? -4.682 8.431 -7.113 1.00 94.12 101 ILE A N 1
ATOM 830 C CA . ILE A 1 101 ? -5.937 7.675 -7.057 1.00 94.12 101 ILE A CA 1
ATOM 831 C C . ILE A 1 101 ? -6.871 8.209 -8.143 1.00 94.12 101 ILE A C 1
ATOM 833 O O . ILE A 1 101 ? -7.205 9.392 -8.170 1.00 94.12 101 ILE A O 1
ATOM 837 N N . SER A 1 102 ? -7.277 7.330 -9.055 1.00 90.88 102 SER A N 1
ATOM 838 C CA . SER A 1 102 ? -8.026 7.711 -10.261 1.00 90.88 102 SER A CA 1
ATOM 839 C C . SER A 1 102 ? -9.481 7.244 -10.273 1.00 90.88 102 SER A C 1
ATOM 841 O O . SER A 1 102 ? -10.232 7.630 -11.167 1.00 90.88 102 SER A O 1
ATOM 843 N N . ASN A 1 103 ? -9.894 6.435 -9.297 1.00 92.06 103 ASN A N 1
ATOM 844 C CA . ASN A 1 103 ? -11.262 5.947 -9.158 1.00 92.06 103 ASN A CA 1
ATOM 845 C C . ASN A 1 103 ? -11.931 6.445 -7.873 1.00 92.06 103 ASN A C 1
ATOM 847 O O . ASN A 1 103 ? -11.262 6.813 -6.910 1.00 92.06 103 ASN A O 1
ATOM 851 N N . ASP A 1 104 ? -13.264 6.405 -7.863 1.00 91.31 104 ASP A N 1
ATOM 852 C CA . ASP A 1 104 ? -14.045 6.535 -6.635 1.00 91.31 104 ASP A CA 1
ATOM 853 C C . ASP A 1 104 ? -13.915 5.239 -5.823 1.00 91.31 104 ASP A C 1
ATOM 855 O O . ASP A 1 104 ? -14.283 4.157 -6.291 1.00 91.31 104 ASP A O 1
ATOM 859 N N . LEU A 1 105 ? -13.309 5.334 -4.640 1.00 93.50 105 LEU A N 1
ATOM 860 C CA . LEU A 1 105 ? -13.010 4.177 -3.806 1.00 93.50 105 LEU A CA 1
ATOM 861 C C . LEU A 1 105 ? -14.247 3.773 -3.006 1.00 93.50 105 LEU A C 1
ATOM 863 O O . LEU A 1 105 ? -14.785 4.550 -2.213 1.00 93.50 105 LEU A O 1
ATOM 867 N N . GLN A 1 106 ? -14.645 2.512 -3.159 1.00 95.81 106 GLN A N 1
ATOM 868 C CA . GLN A 1 106 ? -15.767 1.925 -2.435 1.00 95.81 106 GLN A CA 1
ATOM 869 C C . GLN A 1 106 ? -15.320 0.664 -1.699 1.00 95.81 106 GLN A C 1
ATOM 871 O O . GLN A 1 106 ? -14.797 -0.279 -2.294 1.00 95.81 106 GLN A O 1
ATOM 876 N N . LEU A 1 107 ? -15.530 0.659 -0.385 1.00 97.25 107 LEU A N 1
ATOM 877 C CA . LEU A 1 107 ? -15.290 -0.479 0.486 1.00 97.25 107 LEU A CA 1
ATOM 878 C C . LEU A 1 107 ? -16.506 -1.399 0.469 1.00 97.25 107 LEU A C 1
ATOM 880 O O . LEU A 1 107 ? -17.588 -1.005 0.893 1.00 97.25 107 LEU A O 1
ATOM 884 N N . ARG A 1 108 ? -16.308 -2.653 0.078 1.00 97.19 108 ARG A N 1
ATOM 885 C CA . ARG A 1 108 ? -17.254 -3.748 0.292 1.00 97.19 108 ARG A CA 1
ATOM 886 C C . ARG A 1 108 ? -16.876 -4.458 1.589 1.00 97.19 108 ARG A C 1
ATOM 888 O O . ARG A 1 108 ? -15.869 -5.157 1.626 1.00 97.19 108 ARG A O 1
ATOM 895 N N . LEU A 1 109 ? -17.658 -4.265 2.648 1.00 95.69 109 LEU A N 1
ATOM 896 C CA . LEU A 1 109 ? -17.478 -4.898 3.955 1.00 95.69 109 LEU A CA 1
ATOM 897 C C . LEU A 1 109 ? -18.640 -5.856 4.228 1.00 95.69 109 LEU A C 1
ATOM 899 O O . LEU A 1 109 ? -19.776 -5.404 4.344 1.00 95.69 109 LEU A O 1
ATOM 903 N N . ASN A 1 110 ? -18.384 -7.163 4.333 1.00 92.56 110 ASN A N 1
ATOM 904 C CA . ASN A 1 110 ? -19.428 -8.184 4.537 1.00 92.56 110 ASN A CA 1
ATOM 905 C C . ASN A 1 110 ? -20.632 -8.032 3.572 1.00 92.56 110 ASN A C 1
ATOM 907 O O . ASN A 1 110 ? -21.786 -8.205 3.958 1.00 92.56 110 ASN A O 1
ATOM 911 N N . GLY A 1 111 ? -20.371 -7.636 2.320 1.00 88.44 111 GLY A N 1
ATOM 912 C CA . GLY A 1 111 ? -21.398 -7.378 1.300 1.00 88.44 111 GLY A CA 1
ATOM 913 C C . GLY A 1 111 ? -22.061 -5.993 1.349 1.00 88.44 111 GLY A C 1
ATOM 914 O O . GLY A 1 111 ? -22.760 -5.631 0.406 1.00 88.44 111 GLY A O 1
ATOM 915 N N . GLN A 1 112 ? -21.822 -5.183 2.384 1.00 92.75 112 GLN A N 1
ATOM 916 C CA . GLN A 1 112 ? -22.286 -3.795 2.458 1.00 92.75 112 GLN A CA 1
ATOM 917 C C . GLN A 1 112 ? -21.261 -2.840 1.847 1.00 92.75 112 GLN A C 1
ATOM 919 O O . GLN A 1 112 ? -20.062 -2.979 2.076 1.00 92.75 112 GLN A O 1
ATOM 924 N N . THR A 1 113 ? -21.729 -1.850 1.089 1.00 95.12 113 THR A N 1
ATOM 925 C CA . THR A 1 113 ? -20.847 -0.876 0.430 1.00 95.12 113 THR A CA 1
ATOM 926 C C . THR A 1 113 ? -20.763 0.416 1.238 1.00 95.12 113 THR A C 1
ATOM 928 O O . THR A 1 113 ? -21.786 0.952 1.660 1.00 95.12 113 THR A O 1
ATOM 931 N N . GLN A 1 114 ? -19.548 0.914 1.454 1.00 94.44 114 GLN A N 1
ATOM 932 C CA . GLN A 1 114 ? -19.247 2.151 2.172 1.00 94.44 114 GLN A CA 1
ATOM 933 C C . GLN A 1 114 ? -18.246 2.981 1.365 1.00 94.44 114 GLN A C 1
ATOM 935 O O . GLN A 1 114 ? -17.287 2.445 0.815 1.00 94.44 114 GLN A O 1
ATOM 940 N N . SER A 1 115 ? -18.455 4.292 1.289 1.00 95.19 115 SER A N 1
ATOM 941 C CA . SER A 1 115 ? -17.535 5.191 0.585 1.00 95.19 115 SER A CA 1
ATOM 942 C C . SER A 1 115 ? -16.304 5.495 1.433 1.00 95.19 115 SER A C 1
ATOM 944 O O . SER A 1 115 ? -16.396 5.648 2.654 1.00 95.19 115 SER A O 1
ATOM 946 N N . PHE A 1 116 ? -15.155 5.627 0.776 1.00 96.06 116 PHE A N 1
ATOM 947 C CA . PHE A 1 116 ? -13.961 6.163 1.417 1.00 96.06 116 PHE A CA 1
ATOM 948 C C . PHE A 1 116 ? -14.029 7.691 1.531 1.00 96.06 116 PHE A C 1
ATOM 950 O O . PHE A 1 116 ? -14.625 8.383 0.708 1.00 96.06 116 PHE A O 1
ATOM 957 N N . ALA A 1 117 ? -13.360 8.213 2.550 1.00 94.06 117 ALA A N 1
ATOM 958 C CA . ALA A 1 117 ? -13.074 9.616 2.766 1.00 94.06 117 ALA A CA 1
ATOM 959 C C . ALA A 1 117 ? -11.555 9.864 2.661 1.00 94.06 117 ALA A C 1
ATOM 961 O O . ALA A 1 117 ? -10.751 8.969 2.954 1.00 94.06 117 ALA A O 1
ATOM 962 N N . PRO A 1 118 ? -11.136 11.071 2.236 1.00 92.38 118 PRO A N 1
ATOM 963 C CA . PRO A 1 118 ? -9.725 11.420 2.132 1.00 92.38 118 PRO A CA 1
ATOM 964 C C . PRO A 1 118 ? -9.045 11.489 3.508 1.00 92.38 118 PRO A C 1
ATOM 966 O O . PRO A 1 118 ? -9.668 11.833 4.514 1.00 92.38 118 PRO A O 1
ATOM 969 N N . GLY A 1 119 ? -7.742 11.206 3.527 1.00 92.25 119 GLY A N 1
ATOM 970 C CA . GLY A 1 119 ? -6.927 11.100 4.738 1.00 92.25 119 GLY A CA 1
ATOM 971 C C . GLY A 1 119 ? -6.924 9.673 5.286 1.00 92.25 119 GLY A C 1
ATOM 972 O O . GLY A 1 119 ? -7.934 8.982 5.232 1.00 92.25 119 GLY A O 1
ATOM 973 N N . SER A 1 120 ? -5.799 9.214 5.831 1.00 91.38 120 SER A N 1
ATOM 974 C CA . SER A 1 120 ? -5.666 7.873 6.432 1.00 91.38 120 SER A CA 1
ATOM 975 C C . SER A 1 120 ? -6.525 7.685 7.694 1.00 91.38 120 SER A C 1
ATOM 977 O O . SER A 1 120 ? -6.728 6.558 8.143 1.00 91.38 120 SER A O 1
ATOM 979 N N . GLY A 1 121 ? -6.994 8.777 8.305 1.00 90.00 121 GLY A N 1
ATOM 980 C CA . GLY A 1 121 ? -7.665 8.765 9.608 1.00 90.00 121 GLY A CA 1
ATOM 981 C C . GLY A 1 121 ? -6.705 8.591 10.794 1.00 90.00 121 GLY A C 1
ATOM 982 O O . GLY A 1 121 ? -7.148 8.617 11.942 1.00 90.00 121 GLY A O 1
ATOM 983 N N . ASP A 1 122 ? -5.403 8.436 10.533 1.00 87.12 122 ASP A N 1
ATOM 984 C CA . ASP A 1 122 ? -4.362 8.300 11.548 1.00 87.12 122 ASP A CA 1
ATOM 985 C C . ASP A 1 122 ? -3.043 8.929 11.076 1.00 87.12 122 ASP A C 1
ATOM 987 O O . ASP A 1 122 ? -2.482 8.537 10.049 1.00 87.12 122 ASP A O 1
ATOM 991 N N . ASP A 1 123 ? -2.540 9.893 11.846 1.00 84.75 123 ASP A N 1
ATOM 992 C CA . ASP A 1 123 ? -1.351 10.676 11.497 1.00 84.75 123 ASP A CA 1
ATOM 993 C C . ASP A 1 123 ? -0.089 9.809 11.342 1.00 84.75 123 ASP A C 1
ATOM 995 O O . ASP A 1 123 ? 0.771 10.124 10.520 1.00 84.75 123 ASP A O 1
ATOM 999 N N . ASN A 1 124 ? -0.008 8.666 12.038 1.00 85.88 124 ASN A N 1
ATOM 1000 C CA . ASN A 1 124 ? 1.118 7.731 11.920 1.00 85.88 124 ASN A CA 1
ATOM 1001 C C . ASN A 1 124 ? 1.209 7.095 10.527 1.00 85.88 124 ASN A C 1
ATOM 1003 O O . ASN A 1 124 ? 2.283 6.677 10.093 1.00 85.88 124 ASN A O 1
ATOM 1007 N N . PHE A 1 125 ? 0.076 7.018 9.820 1.00 83.81 125 PHE A N 1
ATOM 1008 C CA . PHE A 1 125 ? -0.012 6.425 8.490 1.00 83.81 125 PHE A CA 1
ATOM 1009 C C . PHE A 1 125 ? 0.170 7.437 7.354 1.00 83.81 125 PHE A C 1
ATOM 1011 O O . PHE A 1 125 ? 0.182 7.047 6.187 1.00 83.81 125 PHE A O 1
ATOM 1018 N N . GLY A 1 126 ? 0.353 8.720 7.685 1.00 86.25 126 GLY A N 1
ATOM 1019 C CA . GLY A 1 126 ? 0.587 9.785 6.719 1.00 86.25 126 GLY A CA 1
ATOM 1020 C C . GLY A 1 126 ? -0.597 10.002 5.774 1.00 86.25 126 GLY A C 1
ATOM 1021 O O . GLY A 1 126 ? -1.752 10.070 6.192 1.00 86.25 126 GLY A O 1
ATOM 1022 N N . ALA A 1 127 ? -0.305 10.148 4.481 1.00 91.38 127 ALA A N 1
ATOM 1023 C CA . ALA A 1 127 ? -1.335 10.292 3.459 1.00 91.38 127 ALA A CA 1
ATOM 1024 C C . ALA A 1 127 ? -2.065 8.961 3.206 1.00 91.38 127 ALA A C 1
ATOM 1026 O O . ALA A 1 127 ? -1.517 7.870 3.371 1.00 91.38 127 ALA A O 1
ATOM 1027 N N . GLY A 1 128 ? -3.331 9.045 2.804 1.00 94.31 128 GLY A N 1
ATOM 1028 C CA . GLY A 1 128 ? -4.135 7.857 2.560 1.00 94.31 128 GLY A CA 1
ATOM 1029 C C . GLY A 1 128 ? -5.620 8.147 2.464 1.00 94.31 128 GLY A C 1
ATOM 1030 O O . GLY A 1 128 ? -6.041 9.286 2.248 1.00 94.31 128 GLY A O 1
ATOM 1031 N N . VAL A 1 129 ? -6.400 7.092 2.650 1.00 95.31 129 VAL A N 1
ATOM 1032 C CA . VAL A 1 129 ? -7.863 7.122 2.677 1.00 95.31 129 VAL A CA 1
ATOM 1033 C C . VAL A 1 129 ? -8.373 6.284 3.841 1.00 95.31 129 VAL A C 1
ATOM 1035 O O . VAL A 1 129 ? -7.700 5.356 4.300 1.00 95.31 129 VAL A O 1
ATOM 1038 N N . HIS A 1 130 ? -9.579 6.582 4.306 1.00 96.75 130 HIS A N 1
ATOM 1039 C CA . HIS A 1 130 ? -10.243 5.787 5.327 1.00 96.75 130 HIS A CA 1
ATOM 1040 C C . HIS A 1 130 ? -11.715 5.591 4.999 1.00 96.75 130 HIS A C 1
ATOM 1042 O O . HIS A 1 130 ? -12.332 6.439 4.368 1.00 96.75 130 HIS A O 1
ATOM 1048 N N . ALA A 1 131 ? -12.291 4.481 5.438 1.00 96.62 131 ALA A N 1
ATOM 1049 C CA . ALA A 1 131 ? -13.721 4.229 5.323 1.00 96.62 131 ALA A CA 1
ATOM 1050 C C . ALA A 1 131 ? -14.283 3.984 6.727 1.00 96.62 131 ALA A C 1
ATOM 1052 O O . ALA A 1 131 ? -13.758 3.113 7.430 1.00 96.62 131 ALA A O 1
ATOM 1053 N N . PRO A 1 132 ? -15.314 4.728 7.174 1.00 94.94 132 PRO A N 1
ATOM 1054 C CA . PRO A 1 132 ? -16.000 4.395 8.417 1.00 94.94 132 PRO A CA 1
ATOM 1055 C C . PRO A 1 132 ? -16.565 2.973 8.318 1.00 94.94 132 PRO A C 1
ATOM 1057 O O . PRO A 1 132 ? -16.856 2.498 7.225 1.00 94.94 132 PRO A O 1
ATOM 1060 N N . LEU A 1 133 ? -16.674 2.287 9.452 1.00 94.31 133 LEU A N 1
ATOM 1061 C CA . LEU A 1 133 ? -17.236 0.943 9.553 1.00 94.31 133 LEU A CA 1
ATOM 1062 C C . LEU A 1 133 ? -18.476 0.969 10.462 1.00 94.31 133 LEU A C 1
ATOM 1064 O O . LEU A 1 133 ? -18.571 1.827 11.351 1.00 94.31 133 LEU A O 1
ATOM 1068 N N . PRO A 1 134 ? -19.421 0.028 10.287 1.00 90.94 134 PRO A N 1
ATOM 1069 C CA . PRO A 1 134 ? -20.502 -0.171 11.242 1.00 90.94 134 PRO A CA 1
ATOM 1070 C C . PRO A 1 134 ? -19.950 -0.563 12.620 1.00 90.94 134 PRO A C 1
ATOM 1072 O O . PRO A 1 134 ? -18.791 -0.960 12.762 1.00 90.94 134 PRO A O 1
ATOM 1075 N N . ALA A 1 135 ? -20.789 -0.450 13.651 1.00 87.19 135 ALA A N 1
ATOM 1076 C CA . ALA A 1 135 ? -20.419 -0.870 14.997 1.00 87.19 135 ALA A CA 1
ATOM 1077 C C . ALA A 1 135 ? -19.995 -2.350 15.007 1.00 87.19 135 ALA A C 1
ATOM 1079 O O . ALA A 1 135 ? -20.655 -3.198 14.408 1.00 87.19 135 ALA A O 1
ATOM 1080 N N . LEU A 1 136 ? -18.883 -2.633 15.683 1.00 88.31 136 LEU A N 1
ATOM 1081 C CA . LEU A 1 136 ? -18.314 -3.974 15.787 1.00 88.31 136 LEU A CA 1
ATOM 1082 C C . LEU A 1 136 ? -18.910 -4.712 16.981 1.00 88.31 136 LEU A C 1
ATOM 1084 O O . LEU A 1 136 ? -19.135 -4.106 18.033 1.00 88.31 136 LEU A O 1
ATOM 1088 N N . ASP A 1 137 ? -19.099 -6.023 16.844 1.00 86.00 137 ASP A N 1
ATOM 1089 C CA . ASP A 1 137 ? -19.414 -6.867 17.994 1.00 86.00 137 ASP A CA 1
ATOM 1090 C C . ASP A 1 137 ? -18.149 -7.075 18.836 1.00 86.00 137 ASP A C 1
ATOM 1092 O O . ASP A 1 137 ? -17.265 -7.871 18.512 1.00 86.00 137 ASP A O 1
ATOM 1096 N N . ALA A 1 138 ? -18.058 -6.317 19.927 1.00 80.38 138 ALA A N 1
ATOM 1097 C CA . ALA A 1 138 ? -16.932 -6.384 20.842 1.00 80.38 138 ALA A CA 1
ATOM 1098 C C . ALA A 1 138 ? -16.961 -7.623 21.749 1.00 80.38 138 ALA A C 1
ATOM 1100 O O . ALA A 1 138 ? -15.942 -7.910 22.366 1.00 80.38 138 ALA A O 1
ATOM 1101 N N . GLN A 1 139 ? -18.083 -8.342 21.874 1.00 83.69 139 GLN A N 1
ATOM 1102 C CA . GLN A 1 139 ? -18.242 -9.409 22.868 1.00 83.69 139 GLN A CA 1
ATOM 1103 C C . GLN A 1 139 ? -17.890 -10.782 22.295 1.00 83.69 139 GLN A C 1
ATOM 1105 O O . GLN A 1 139 ? -16.964 -11.427 22.793 1.00 83.69 139 GLN A O 1
ATOM 1110 N N . SER A 1 140 ? -18.580 -11.211 21.234 1.00 83.56 140 SER A N 1
ATOM 1111 C CA . SER A 1 140 ? -18.499 -12.587 20.705 1.00 83.56 140 SER A CA 1
ATOM 1112 C C . SER A 1 140 ? -17.274 -12.855 19.828 1.00 83.56 140 SER A C 1
ATOM 1114 O O . SER A 1 140 ? -17.005 -14.003 19.477 1.00 83.56 140 SER A O 1
ATOM 1116 N N . GLY A 1 141 ? -16.537 -11.805 19.458 1.00 85.50 141 GLY A N 1
ATOM 1117 C CA . GLY A 1 141 ? -15.598 -11.862 18.342 1.00 85.50 141 GLY A CA 1
ATOM 1118 C C . GLY A 1 141 ? -16.343 -11.855 17.005 1.00 85.50 141 GLY A C 1
ATOM 1119 O O . GLY A 1 141 ? -17.514 -12.217 16.910 1.00 85.50 141 GLY A O 1
ATOM 1120 N N . GLN A 1 142 ? -15.672 -11.399 15.953 1.00 92.25 142 GLN A N 1
ATOM 1121 C CA . GLN A 1 142 ? -16.311 -11.195 14.657 1.00 92.25 142 GLN A CA 1
ATOM 1122 C C . GLN A 1 142 ? -15.305 -11.369 13.527 1.00 92.25 142 GLN A C 1
ATOM 1124 O O . GLN A 1 142 ? -14.135 -11.013 13.651 1.00 92.25 142 GLN A O 1
ATOM 1129 N N . THR A 1 143 ? -15.780 -11.891 12.400 1.00 93.94 143 THR A N 1
ATOM 1130 C CA . THR A 1 143 ? -15.016 -11.910 11.153 1.00 93.94 143 THR A CA 1
ATOM 1131 C C . THR A 1 143 ? -15.564 -10.846 10.206 1.00 93.94 143 THR A C 1
ATOM 1133 O O . THR A 1 143 ? -16.780 -10.691 10.078 1.00 93.94 143 THR A O 1
ATOM 1136 N N . LEU A 1 144 ? -14.667 -10.081 9.585 1.00 94.69 144 LEU A N 1
ATOM 1137 C CA . LEU A 1 144 ? -15.009 -9.020 8.642 1.00 94.69 144 LEU A CA 1
ATOM 1138 C C . LEU A 1 144 ? -14.249 -9.238 7.339 1.00 94.69 144 LEU A C 1
ATOM 1140 O O . LEU A 1 144 ? -13.027 -9.087 7.297 1.00 94.69 144 LEU A O 1
ATOM 1144 N N . ASP A 1 145 ? -14.975 -9.551 6.280 1.00 96.75 145 ASP A N 1
ATOM 1145 C CA . ASP A 1 145 ? -14.450 -9.612 4.928 1.00 96.75 145 ASP A CA 1
ATOM 1146 C C . ASP A 1 145 ? -14.465 -8.212 4.323 1.00 96.75 145 ASP A C 1
ATOM 1148 O O . ASP A 1 145 ? -15.482 -7.514 4.364 1.00 96.75 145 ASP A O 1
ATOM 1152 N N . PHE A 1 146 ? -13.332 -7.800 3.763 1.00 97.19 146 PHE A N 1
ATOM 1153 C CA . PHE A 1 146 ? -13.196 -6.521 3.083 1.00 97.19 146 PHE A CA 1
ATOM 1154 C C . PHE A 1 146 ? -12.718 -6.728 1.650 1.00 97.19 146 PHE A C 1
ATOM 1156 O O . PHE A 1 146 ? -11.879 -7.585 1.374 1.00 97.19 146 PHE A O 1
ATOM 1163 N N . ALA A 1 147 ? -13.228 -5.907 0.741 1.00 97.81 147 ALA A N 1
ATOM 1164 C CA . ALA A 1 147 ? -12.725 -5.804 -0.616 1.00 97.81 147 ALA A CA 1
ATOM 1165 C C . ALA A 1 147 ? -12.910 -4.385 -1.152 1.00 97.81 147 ALA A C 1
ATOM 1167 O O . ALA A 1 147 ? -13.915 -3.735 -0.868 1.00 97.81 147 ALA A O 1
ATOM 1168 N N . PHE A 1 148 ? -11.958 -3.904 -1.937 1.00 97.31 148 PHE A N 1
ATOM 1169 C CA . PHE A 1 148 ? -12.065 -2.646 -2.665 1.00 97.31 148 PHE A CA 1
ATOM 1170 C C . PHE A 1 148 ? -11.134 -2.664 -3.874 1.00 97.31 148 PHE A C 1
ATOM 1172 O O . PHE A 1 148 ? -10.104 -3.338 -3.878 1.00 97.31 148 PHE A O 1
ATOM 1179 N N . ASP A 1 149 ? -11.501 -1.896 -4.890 1.00 96.94 149 ASP A N 1
ATOM 1180 C CA . ASP A 1 149 ? -10.714 -1.755 -6.108 1.00 96.94 149 ASP A CA 1
ATOM 1181 C C . ASP A 1 149 ? -9.947 -0.431 -6.036 1.00 96.94 149 ASP A C 1
ATOM 1183 O O . ASP A 1 149 ? -10.532 0.622 -5.778 1.00 96.94 149 ASP A O 1
ATOM 1187 N N . LEU A 1 150 ? -8.633 -0.479 -6.228 1.00 96.56 150 LEU A N 1
ATOM 1188 C CA . LEU A 1 150 ? -7.720 0.653 -6.130 1.00 96.56 150 LEU A CA 1
ATOM 1189 C C . LEU A 1 150 ? -7.036 0.878 -7.478 1.00 96.56 150 LEU A C 1
ATOM 1191 O O . LEU A 1 150 ? -6.166 0.105 -7.881 1.00 96.56 150 LEU A O 1
ATOM 1195 N N . LYS A 1 151 ? -7.395 1.978 -8.148 1.00 96.12 151 LYS A N 1
ATOM 1196 C CA . LYS A 1 151 ? -6.747 2.407 -9.389 1.00 96.12 151 LYS A CA 1
ATOM 1197 C C . LYS A 1 151 ? -5.740 3.505 -9.109 1.00 96.12 151 LYS A C 1
ATOM 1199 O O . LYS A 1 151 ? -6.118 4.666 -8.926 1.00 96.12 151 LYS A O 1
ATOM 1204 N N . LEU A 1 152 ? -4.462 3.145 -9.109 1.00 95.00 152 LEU A N 1
ATOM 1205 C CA . LEU A 1 152 ? -3.367 4.046 -8.767 1.00 95.00 152 LEU A CA 1
ATOM 1206 C C . LEU A 1 152 ? -2.534 4.402 -9.999 1.00 95.00 152 LEU A C 1
ATOM 1208 O O . LEU A 1 152 ? -2.142 3.534 -10.775 1.00 95.00 152 LEU A O 1
ATOM 1212 N N . GLN A 1 153 ? -2.226 5.682 -10.152 1.00 94.12 153 GLN A N 1
ATOM 1213 C CA . GLN A 1 153 ? -1.272 6.193 -11.124 1.00 94.12 153 GLN A CA 1
ATOM 1214 C C . GLN A 1 153 ? -0.033 6.689 -10.393 1.00 94.12 153 GLN A C 1
ATOM 1216 O O . GLN A 1 153 ? -0.135 7.440 -9.425 1.00 94.12 153 GLN A O 1
ATOM 1221 N N . GLY A 1 154 ? 1.135 6.285 -10.868 1.00 91.44 154 GLY A N 1
ATOM 1222 C CA . GLY A 1 154 ? 2.397 6.680 -10.264 1.00 91.44 154 GLY A CA 1
ATOM 1223 C C . GLY A 1 154 ? 3.535 6.675 -11.268 1.00 91.44 154 GLY A C 1
ATOM 1224 O O . GLY A 1 154 ? 3.350 6.462 -12.469 1.00 91.44 154 GLY A O 1
ATOM 1225 N N . THR A 1 155 ? 4.730 6.929 -10.756 1.00 88.06 155 THR A N 1
ATOM 1226 C CA . THR A 1 155 ? 5.975 6.943 -11.525 1.00 88.06 155 THR A CA 1
ATOM 1227 C C . THR A 1 155 ? 7.006 6.062 -10.843 1.00 88.06 155 THR A C 1
ATOM 1229 O O . THR A 1 155 ? 6.988 5.937 -9.622 1.00 88.06 155 THR A O 1
ATOM 1232 N N . GLU A 1 156 ? 7.921 5.500 -11.635 1.00 84.00 156 GLU A N 1
ATOM 1233 C CA . GLU A 1 156 ? 9.134 4.783 -11.200 1.00 84.00 156 GLU A CA 1
ATOM 1234 C C . GLU A 1 156 ? 8.921 3.472 -10.430 1.00 84.00 156 GLU A C 1
ATOM 1236 O O . GLU A 1 156 ? 9.475 2.457 -10.843 1.00 84.00 156 GLU A O 1
ATOM 1241 N N . GLN A 1 157 ? 8.157 3.459 -9.337 1.00 90.81 157 GLN A N 1
ATOM 1242 C CA . GLN A 1 157 ? 8.043 2.319 -8.429 1.00 90.81 157 GLN A CA 1
ATOM 1243 C C . GLN A 1 157 ? 6.628 2.154 -7.865 1.00 90.81 157 GLN A C 1
ATOM 1245 O O . GLN A 1 157 ? 5.965 3.122 -7.486 1.00 90.81 157 GLN A O 1
ATOM 1250 N N . LEU A 1 158 ? 6.192 0.899 -7.772 1.00 93.38 158 LEU A N 1
ATOM 1251 C CA . LEU A 1 158 ? 5.005 0.471 -7.039 1.00 93.38 158 LEU A CA 1
ATOM 1252 C C . LEU A 1 158 ? 5.440 -0.483 -5.924 1.00 93.38 158 LEU A C 1
ATOM 1254 O O . LEU A 1 158 ? 6.000 -1.540 -6.211 1.00 93.38 158 LEU A O 1
ATOM 1258 N N . SER A 1 159 ? 5.162 -0.116 -4.673 1.00 94.62 159 SER A N 1
ATOM 1259 C CA . SER A 1 159 ? 5.463 -0.924 -3.486 1.00 94.62 159 SER A CA 1
ATOM 1260 C C . SER A 1 159 ? 4.207 -1.194 -2.666 1.00 94.62 159 SER A C 1
ATOM 1262 O O . SER A 1 159 ? 3.309 -0.358 -2.590 1.00 94.62 159 SER A O 1
ATOM 1264 N N . VAL A 1 160 ? 4.177 -2.357 -2.020 1.00 95.06 160 VAL A N 1
ATOM 1265 C CA . VAL A 1 160 ? 3.091 -2.828 -1.161 1.00 95.06 160 VAL A CA 1
ATOM 1266 C C . VAL A 1 160 ? 3.684 -3.316 0.160 1.00 95.06 160 VAL A C 1
ATOM 1268 O O . VAL A 1 160 ? 4.696 -4.016 0.176 1.00 95.06 160 VAL A O 1
ATOM 1271 N N . VAL A 1 161 ? 3.047 -2.948 1.273 1.00 94.25 161 VAL A N 1
ATOM 1272 C CA . VAL A 1 161 ? 3.349 -3.506 2.598 1.00 94.25 161 VAL A CA 1
ATOM 1273 C C . VAL A 1 161 ? 2.390 -4.681 2.847 1.00 94.25 161 VAL A C 1
ATOM 1275 O O . VAL A 1 161 ? 1.175 -4.469 2.839 1.00 94.25 161 VAL A O 1
ATOM 1278 N N . PRO A 1 162 ? 2.883 -5.914 3.055 1.00 93.56 162 PRO A N 1
ATOM 1279 C CA . PRO A 1 162 ? 2.052 -7.084 3.322 1.00 93.56 162 PRO A CA 1
ATOM 1280 C C . PRO A 1 162 ? 1.482 -7.041 4.743 1.00 93.56 162 PRO A C 1
ATOM 1282 O O . PRO A 1 162 ? 2.078 -7.554 5.689 1.00 93.56 162 PRO A O 1
ATOM 1285 N N . VAL A 1 163 ? 0.317 -6.412 4.904 1.00 92.00 163 VAL A N 1
ATOM 1286 C CA . VAL A 1 163 ? -0.278 -6.170 6.229 1.00 92.00 163 VAL A CA 1
ATOM 1287 C C . VAL A 1 163 ? -0.937 -7.390 6.876 1.00 92.00 163 VAL A C 1
ATOM 1289 O O . VAL A 1 163 ? -1.245 -7.355 8.064 1.00 92.00 163 VAL A O 1
ATOM 1292 N N . GLY A 1 164 ? -1.187 -8.455 6.114 1.00 91.94 164 GLY A N 1
ATOM 1293 C CA . GLY A 1 164 ? -1.904 -9.636 6.589 1.00 91.94 164 GLY A CA 1
ATOM 1294 C C . GLY A 1 164 ? -1.015 -10.706 7.211 1.00 91.94 164 GLY A C 1
ATOM 1295 O O . GLY A 1 164 ? 0.143 -10.866 6.816 1.00 91.94 164 GLY A O 1
ATOM 1296 N N . ARG A 1 165 ? -1.590 -11.501 8.128 1.00 91.56 165 ARG A N 1
ATOM 1297 C CA . ARG A 1 165 ? -0.913 -12.667 8.722 1.00 91.56 165 ARG A CA 1
ATOM 1298 C C . ARG A 1 165 ? -0.489 -13.692 7.661 1.00 91.56 165 ARG A C 1
ATOM 1300 O O . ARG A 1 165 ? 0.619 -14.221 7.741 1.00 91.56 165 ARG A O 1
ATOM 1307 N N . ASP A 1 166 ? -1.352 -13.924 6.673 1.00 93.88 166 ASP A N 1
ATOM 1308 C CA . ASP A 1 166 ? -1.039 -14.510 5.363 1.00 93.88 166 ASP A CA 1
ATOM 1309 C C . ASP A 1 166 ? -1.279 -13.439 4.292 1.00 93.88 166 ASP A C 1
ATOM 1311 O O . ASP A 1 166 ? -2.414 -12.991 4.096 1.00 93.88 166 ASP A O 1
ATOM 1315 N N . SER A 1 167 ? -0.211 -13.001 3.628 1.00 95.56 167 SER A N 1
ATOM 1316 C CA . SER A 1 167 ? -0.269 -11.982 2.582 1.00 95.56 167 SER A CA 1
ATOM 1317 C C . SER A 1 167 ? 0.145 -12.570 1.240 1.00 95.56 167 SER A C 1
ATOM 1319 O O . SER A 1 167 ? 1.242 -13.117 1.113 1.00 95.56 167 SER A O 1
ATOM 1321 N N . ARG A 1 168 ? -0.716 -12.420 0.232 1.00 96.62 168 ARG A N 1
ATOM 1322 C CA . ARG A 1 168 ? -0.461 -12.836 -1.150 1.00 96.62 168 ARG A CA 1
ATOM 1323 C C . ARG A 1 168 ? -0.627 -11.649 -2.069 1.00 96.62 168 ARG A C 1
ATOM 1325 O O . ARG A 1 168 ? -1.670 -11.002 -2.072 1.00 96.62 168 ARG A O 1
ATOM 1332 N N . VAL A 1 169 ? 0.402 -11.365 -2.846 1.00 97.12 169 VAL A N 1
ATOM 1333 C CA . VAL A 1 169 ? 0.372 -10.266 -3.802 1.00 97.12 169 VAL A CA 1
ATOM 1334 C C . VAL A 1 169 ? 0.762 -10.803 -5.159 1.00 97.12 169 VAL A C 1
ATOM 1336 O O . VAL A 1 169 ? 1.829 -11.386 -5.308 1.00 97.12 169 VAL A O 1
ATOM 1339 N N . LYS A 1 170 ? -0.100 -10.600 -6.147 1.00 97.50 170 LYS A N 1
ATOM 1340 C CA . LYS A 1 170 ? 0.142 -10.970 -7.534 1.00 97.50 170 LYS A CA 1
ATOM 1341 C C . LYS A 1 170 ? 0.079 -9.718 -8.387 1.00 97.50 170 LYS A C 1
ATOM 1343 O O . LYS A 1 170 ? -0.940 -9.035 -8.411 1.00 97.50 170 LYS A O 1
ATOM 1348 N N . LEU A 1 171 ? 1.163 -9.426 -9.093 1.00 96.69 171 LEU A N 1
ATOM 1349 C CA . LEU A 1 171 ? 1.244 -8.297 -10.012 1.00 96.69 171 LEU A CA 1
ATOM 1350 C C . LEU A 1 171 ? 1.578 -8.796 -11.410 1.00 96.69 171 LEU A C 1
ATOM 1352 O O . LEU A 1 171 ? 2.465 -9.628 -11.590 1.00 96.69 171 LEU A O 1
ATOM 1356 N N . SER A 1 172 ? 0.884 -8.249 -12.397 1.00 96.12 172 SER A N 1
ATOM 1357 C CA . SER A 1 172 ? 1.150 -8.469 -13.816 1.00 96.12 172 SER A CA 1
ATOM 1358 C C . SER A 1 172 ? 1.369 -7.133 -14.511 1.00 96.12 172 SER A C 1
ATOM 1360 O O . SER A 1 172 ? 0.786 -6.129 -14.109 1.00 96.12 172 SER A O 1
ATOM 1362 N N . SER A 1 173 ? 2.225 -7.090 -15.527 1.00 94.56 173 SER A N 1
ATOM 1363 C CA . SER A 1 173 ? 2.490 -5.871 -16.292 1.00 94.56 173 SER A CA 1
ATOM 1364 C C . SER A 1 173 ? 2.893 -6.174 -17.725 1.00 94.56 173 SER A C 1
ATOM 1366 O O . SER A 1 173 ? 3.449 -7.234 -17.998 1.00 94.56 173 SER A O 1
ATOM 1368 N N . ASP A 1 174 ? 2.656 -5.214 -18.618 1.00 93.00 174 ASP A N 1
ATOM 1369 C CA . ASP A 1 174 ? 3.095 -5.216 -20.019 1.00 93.00 174 ASP A CA 1
ATOM 1370 C C . ASP A 1 174 ? 4.581 -4.846 -20.207 1.00 93.00 174 ASP A C 1
ATOM 1372 O O . ASP A 1 174 ? 5.097 -4.849 -21.324 1.00 93.00 174 ASP A O 1
ATOM 1376 N N . TRP A 1 175 ? 5.293 -4.535 -19.121 1.00 89.56 175 TRP A N 1
ATOM 1377 C CA . TRP A 1 175 ? 6.695 -4.130 -19.163 1.00 89.56 175 TRP A CA 1
ATOM 1378 C C . TRP A 1 175 ? 7.664 -5.331 -19.111 1.00 89.56 175 TRP A C 1
ATOM 1380 O O . TRP A 1 175 ? 7.597 -6.114 -18.167 1.00 89.56 175 TRP A O 1
ATOM 1390 N N . PRO A 1 176 ? 8.606 -5.495 -20.059 1.00 88.00 176 PRO A N 1
ATOM 1391 C CA . PRO A 1 176 ? 9.480 -6.675 -20.121 1.00 88.00 176 PRO A CA 1
ATOM 1392 C C . PRO A 1 176 ? 10.679 -6.654 -19.160 1.00 88.00 176 PRO A C 1
ATOM 1394 O O . PRO A 1 176 ? 11.329 -7.680 -18.965 1.00 88.00 176 PRO A O 1
ATOM 1397 N N . HIS A 1 177 ? 11.008 -5.513 -18.548 1.00 85.44 177 HIS A N 1
ATOM 1398 C CA . HIS A 1 177 ? 12.226 -5.363 -17.738 1.00 85.44 177 HIS A CA 1
ATOM 1399 C C . HIS A 1 177 ? 11.927 -4.909 -16.298 1.00 85.44 177 HIS A C 1
ATOM 1401 O O . HIS A 1 177 ? 12.283 -3.788 -15.925 1.00 85.44 177 HIS A O 1
ATOM 1407 N N . PRO A 1 178 ? 11.245 -5.729 -15.473 1.00 88.62 178 PRO A N 1
ATOM 1408 C CA . PRO A 1 178 ? 10.983 -5.377 -14.081 1.00 88.62 178 PRO A CA 1
ATOM 1409 C C . PRO A 1 178 ? 12.261 -5.399 -13.238 1.00 88.62 178 PRO A C 1
ATOM 1411 O O . PRO A 1 178 ? 13.054 -6.338 -13.316 1.00 88.62 178 PRO A O 1
ATOM 1414 N N . SER A 1 179 ? 12.405 -4.415 -12.353 1.00 90.38 179 SER A N 1
ATOM 1415 C CA . SER A 1 179 ? 13.373 -4.464 -11.258 1.00 90.38 179 SER A CA 1
ATOM 1416 C C . SER A 1 179 ? 12.636 -4.714 -9.943 1.00 90.38 179 SER A C 1
ATOM 1418 O O . SER A 1 179 ? 11.837 -3.888 -9.508 1.00 90.38 179 SER A O 1
ATOM 1420 N N . PHE A 1 180 ? 12.851 -5.872 -9.319 1.00 92.06 180 PHE A N 1
ATOM 1421 C CA . PHE A 1 180 ? 12.215 -6.206 -8.040 1.00 92.06 180 PHE A CA 1
ATOM 1422 C C . PHE A 1 180 ? 12.962 -5.537 -6.889 1.00 92.06 180 PHE A C 1
ATOM 1424 O O . PHE A 1 180 ? 14.178 -5.675 -6.774 1.00 92.06 180 PHE A O 1
ATOM 1431 N N . VAL A 1 181 ? 12.225 -4.820 -6.044 1.00 90.88 181 VAL A N 1
ATOM 1432 C CA . VAL A 1 181 ? 12.765 -3.970 -4.975 1.00 90.88 181 VAL A CA 1
ATOM 1433 C C . VAL A 1 181 ? 12.032 -4.214 -3.656 1.00 90.88 181 VAL A C 1
ATOM 1435 O O . VAL A 1 181 ? 10.915 -4.732 -3.643 1.00 90.88 181 VAL A O 1
ATOM 1438 N N . GLY A 1 182 ? 12.654 -3.809 -2.549 1.00 89.50 182 GLY A N 1
ATOM 1439 C CA . GLY A 1 182 ? 12.144 -3.995 -1.187 1.00 89.50 182 GLY A CA 1
ATOM 1440 C C . GLY A 1 182 ? 12.831 -5.143 -0.446 1.00 89.50 182 GLY A C 1
ATOM 1441 O O . GLY A 1 182 ? 13.845 -5.667 -0.904 1.00 89.50 182 GLY A O 1
ATOM 1442 N N . GLU A 1 183 ? 12.295 -5.513 0.715 1.00 89.19 183 GLU A N 1
ATOM 1443 C CA . GLU A 1 183 ? 12.901 -6.520 1.602 1.00 89.19 183 GLU A CA 1
ATOM 1444 C C . GLU A 1 183 ? 12.662 -7.962 1.135 1.00 89.19 183 GLU A C 1
ATOM 1446 O O . GLU A 1 183 ? 13.426 -8.863 1.482 1.00 89.19 183 GLU A O 1
ATOM 1451 N N . TYR A 1 184 ? 11.619 -8.187 0.329 1.00 88.44 184 TYR A N 1
ATOM 1452 C CA . TYR A 1 184 ? 11.188 -9.522 -0.080 1.00 88.44 184 TYR A CA 1
ATOM 1453 C C . TYR A 1 184 ? 11.155 -9.660 -1.602 1.00 88.44 184 TYR A C 1
ATOM 1455 O O . TYR A 1 184 ? 10.506 -8.889 -2.314 1.00 88.44 184 TYR A O 1
ATOM 1463 N N . LEU A 1 185 ? 11.828 -10.692 -2.107 1.00 91.12 185 LEU A N 1
ATOM 1464 C CA . LEU A 1 185 ? 11.773 -11.069 -3.517 1.00 91.12 185 LEU A CA 1
ATOM 1465 C C . LEU A 1 185 ? 10.516 -11.908 -3.810 1.00 91.12 185 LEU A C 1
ATOM 1467 O O . LEU A 1 185 ? 10.014 -12.589 -2.912 1.00 91.12 185 LEU A O 1
ATOM 1471 N N . PRO A 1 186 ? 10.003 -11.880 -5.055 1.00 92.81 186 PRO A N 1
ATOM 1472 C CA . PRO A 1 186 ? 8.861 -12.702 -5.438 1.00 92.81 186 PRO A CA 1
ATOM 1473 C C . PRO A 1 186 ? 9.194 -14.191 -5.308 1.00 92.81 186 PRO A C 1
ATOM 1475 O O . PRO A 1 186 ? 10.275 -14.631 -5.708 1.00 92.81 186 PRO A O 1
ATOM 1478 N N . SER A 1 187 ? 8.250 -14.975 -4.786 1.00 93.44 187 SER A N 1
ATOM 1479 C CA . SER A 1 187 ? 8.365 -16.434 -4.683 1.00 93.44 187 SER A CA 1
ATOM 1480 C C . SER A 1 187 ? 8.268 -17.102 -6.054 1.00 93.44 187 SER A C 1
ATOM 1482 O O . SER A 1 187 ? 8.921 -18.116 -6.302 1.00 93.44 187 SER A O 1
ATOM 1484 N N . ARG A 1 188 ? 7.489 -16.512 -6.969 1.00 93.75 188 ARG A N 1
ATOM 1485 C CA . ARG A 1 188 ? 7.402 -16.914 -8.375 1.00 93.75 188 ARG A CA 1
ATOM 1486 C C . ARG A 1 188 ? 7.455 -15.685 -9.270 1.00 93.75 188 ARG A C 1
ATOM 1488 O O . ARG A 1 188 ? 6.790 -14.688 -9.008 1.00 93.75 188 ARG A O 1
ATOM 1495 N N . ARG A 1 189 ? 8.225 -15.771 -10.355 1.00 94.25 189 ARG A N 1
ATOM 1496 C CA . ARG A 1 189 ? 8.268 -14.743 -11.397 1.00 94.25 189 ARG A CA 1
ATOM 1497 C C . ARG A 1 189 ? 8.376 -15.372 -12.776 1.00 94.25 189 ARG A C 1
ATOM 1499 O O . ARG A 1 189 ? 9.146 -16.308 -12.972 1.00 94.25 189 ARG A O 1
ATOM 1506 N N . GLU A 1 190 ? 7.649 -14.801 -13.717 1.00 93.69 190 GLU A N 1
ATOM 1507 C CA . GLU A 1 190 ? 7.718 -15.098 -15.140 1.00 93.69 190 GLU A CA 1
ATOM 1508 C C . GLU A 1 190 ? 7.947 -13.773 -15.862 1.00 93.69 190 GLU A C 1
ATOM 1510 O O . GLU A 1 190 ? 7.209 -12.811 -15.652 1.00 93.69 190 GLU A O 1
ATOM 1515 N N . ILE A 1 191 ? 9.011 -13.696 -16.658 1.00 93.25 191 ILE A N 1
ATOM 1516 C CA . ILE A 1 191 ? 9.392 -12.496 -17.406 1.00 93.25 191 ILE A CA 1
ATOM 1517 C C . ILE A 1 191 ? 9.509 -12.899 -18.868 1.00 93.25 191 ILE A C 1
ATOM 1519 O O . ILE A 1 191 ? 10.148 -13.900 -19.190 1.00 93.25 191 ILE A O 1
ATOM 1523 N N . SER A 1 192 ? 8.882 -12.121 -19.739 1.00 91.81 192 SER A N 1
ATOM 1524 C CA . SER A 1 192 ? 8.883 -12.310 -21.185 1.00 91.81 192 SER A CA 1
ATOM 1525 C C . SER A 1 192 ? 9.019 -10.962 -21.888 1.00 91.81 192 SER A C 1
ATOM 1527 O O . SER A 1 192 ? 8.782 -9.916 -21.286 1.00 91.81 192 SER A O 1
ATOM 1529 N N . ASP A 1 193 ? 9.291 -10.978 -23.191 1.00 87.81 193 ASP A N 1
ATOM 1530 C CA . ASP A 1 193 ? 9.353 -9.755 -24.005 1.00 87.81 193 ASP A CA 1
ATOM 1531 C C . ASP A 1 193 ? 8.018 -8.988 -24.062 1.00 87.81 193 ASP A C 1
ATOM 1533 O O . ASP A 1 193 ? 7.982 -7.822 -24.448 1.00 87.81 193 ASP A O 1
ATOM 1537 N N . LYS A 1 194 ? 6.907 -9.634 -23.678 1.00 88.88 194 LYS A N 1
ATOM 1538 C CA . LYS A 1 194 ? 5.566 -9.031 -23.636 1.00 88.88 194 LYS A CA 1
ATOM 1539 C C . LYS A 1 194 ? 5.200 -8.438 -22.276 1.00 88.88 194 LYS A C 1
ATOM 1541 O O . LYS A 1 194 ? 4.144 -7.821 -22.175 1.00 88.88 194 LYS A O 1
ATOM 1546 N N . GLY A 1 195 ? 5.994 -8.687 -21.234 1.00 92.19 195 GLY A N 1
ATOM 1547 C CA . GLY A 1 195 ? 5.624 -8.326 -19.872 1.00 92.19 195 GLY A CA 1
ATOM 1548 C C . GLY A 1 195 ? 6.121 -9.292 -18.803 1.00 92.19 195 GLY A C 1
ATOM 1549 O O . GLY A 1 195 ? 6.812 -10.275 -19.093 1.00 92.19 195 GLY A O 1
ATOM 1550 N N . PHE A 1 196 ? 5.711 -9.040 -17.562 1.00 94.12 196 PHE A N 1
ATOM 1551 C CA . PHE A 1 196 ? 6.008 -9.902 -16.422 1.00 94.12 196 PHE A CA 1
ATOM 1552 C C . PHE A 1 196 ? 4.761 -10.263 -15.613 1.00 94.12 196 PHE A C 1
ATOM 1554 O O . PHE A 1 196 ? 3.777 -9.524 -15.571 1.00 94.12 196 PHE A O 1
ATOM 1561 N N . SER A 1 197 ? 4.846 -11.388 -14.909 1.00 96.00 197 SER A N 1
ATOM 1562 C CA . SER A 1 197 ? 3.942 -11.777 -13.830 1.00 96.00 197 SER A CA 1
ATOM 1563 C C . SER A 1 197 ? 4.778 -12.187 -12.625 1.00 96.00 197 SER A C 1
ATOM 1565 O O . SER A 1 197 ? 5.688 -13.007 -12.744 1.00 96.00 197 SER A O 1
ATOM 1567 N N . ALA A 1 198 ? 4.492 -11.614 -11.464 1.00 96.25 198 ALA A N 1
ATOM 1568 C CA . ALA A 1 198 ? 5.208 -11.883 -10.228 1.00 96.25 198 ALA A CA 1
ATOM 1569 C C . ALA A 1 198 ? 4.232 -12.115 -9.077 1.00 96.25 198 ALA A C 1
ATOM 1571 O O . ALA A 1 198 ? 3.205 -11.444 -8.963 1.00 96.25 198 ALA A O 1
ATOM 1572 N N . GLU A 1 199 ? 4.573 -13.075 -8.227 1.00 96.81 199 GLU A N 1
ATOM 1573 C CA . GLU A 1 199 ? 3.812 -13.449 -7.047 1.00 96.81 199 GLU A CA 1
ATOM 1574 C C . GLU A 1 199 ? 4.719 -13.389 -5.819 1.00 96.81 199 GLU A C 1
ATOM 1576 O O . GLU A 1 199 ? 5.828 -13.927 -5.812 1.00 96.81 199 GLU A O 1
ATOM 1581 N N . TRP A 1 200 ? 4.231 -12.727 -4.778 1.00 95.75 200 TRP A N 1
ATOM 1582 C CA . TRP A 1 200 ? 4.829 -12.679 -3.456 1.00 95.75 200 TRP A CA 1
ATOM 1583 C C . TRP A 1 200 ? 3.896 -13.364 -2.477 1.00 95.75 200 TRP A C 1
ATOM 1585 O O . TRP A 1 200 ? 2.686 -13.125 -2.471 1.00 95.75 200 TRP A O 1
ATOM 1595 N N . GLN A 1 201 ? 4.484 -14.166 -1.603 1.00 94.25 201 GLN A N 1
ATOM 1596 C CA . GLN A 1 201 ? 3.789 -14.742 -0.471 1.00 94.25 201 GLN A CA 1
ATOM 1597 C C . GLN A 1 201 ? 4.626 -14.501 0.776 1.00 94.25 201 GLN A C 1
ATOM 1599 O O . GLN A 1 201 ? 5.792 -14.889 0.837 1.00 94.25 201 GLN A O 1
ATOM 1604 N N . THR A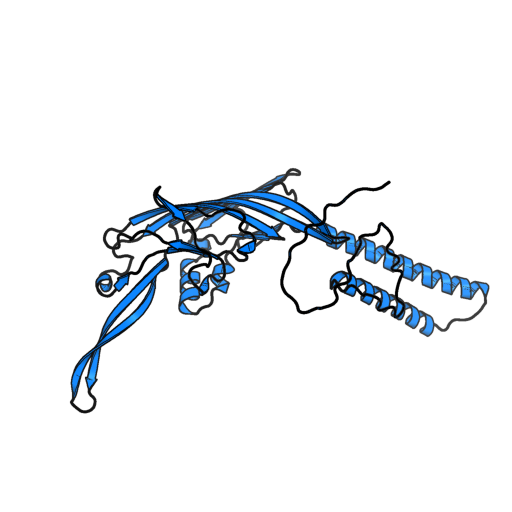 1 202 ? 4.031 -13.857 1.772 1.00 91.62 202 THR A N 1
ATOM 1605 C CA . THR A 1 202 ? 4.687 -13.574 3.049 1.00 91.62 202 THR A CA 1
ATOM 1606 C C . THR A 1 202 ? 3.769 -13.958 4.197 1.00 91.62 202 THR A C 1
ATOM 1608 O O . THR A 1 202 ? 2.554 -13.783 4.117 1.00 91.62 202 THR A O 1
ATOM 1611 N N . SER A 1 203 ? 4.362 -14.437 5.286 1.00 89.38 203 SER A N 1
ATOM 1612 C CA . SER A 1 203 ? 3.652 -14.714 6.534 1.00 89.38 203 SER A CA 1
ATOM 1613 C C . SER A 1 203 ? 4.086 -13.740 7.626 1.00 89.38 203 SER A C 1
ATOM 1615 O O . SER A 1 203 ? 5.180 -13.174 7.550 1.00 89.38 203 SER A O 1
ATOM 1617 N N . PHE A 1 204 ? 3.283 -13.602 8.679 1.00 81.81 204 PHE A N 1
ATOM 1618 C CA . PHE A 1 204 ? 3.626 -12.754 9.825 1.00 81.81 204 PHE A CA 1
ATOM 1619 C C . PHE A 1 204 ? 4.955 -13.129 10.499 1.00 81.81 204 PHE A C 1
ATOM 1621 O O . PHE A 1 204 ? 5.609 -12.258 11.063 1.00 81.81 204 PHE A O 1
ATOM 1628 N N . PHE A 1 205 ? 5.384 -14.394 10.406 1.00 80.56 205 PHE A N 1
ATOM 1629 C CA . PHE A 1 205 ? 6.677 -14.839 10.932 1.00 80.56 205 PHE A CA 1
ATOM 1630 C C . PHE A 1 205 ? 7.858 -14.226 10.172 1.00 80.56 205 PHE A C 1
ATOM 1632 O O . PHE A 1 205 ? 8.908 -13.986 10.755 1.00 80.56 205 PHE A O 1
ATOM 1639 N N . ALA A 1 206 ? 7.689 -13.969 8.873 1.00 80.88 206 ALA A N 1
ATOM 1640 C CA . ALA A 1 206 ? 8.727 -13.375 8.037 1.00 80.88 206 ALA A CA 1
ATOM 1641 C C . ALA A 1 206 ? 8.740 -11.842 8.133 1.00 80.88 206 ALA A C 1
ATOM 1643 O O . ALA A 1 206 ? 9.778 -11.216 7.920 1.00 80.88 206 ALA A O 1
ATOM 1644 N N . THR A 1 207 ? 7.587 -11.236 8.434 1.00 82.75 207 THR A N 1
ATOM 1645 C CA . THR A 1 207 ? 7.421 -9.778 8.445 1.00 82.75 207 THR A CA 1
ATOM 1646 C C . THR A 1 207 ? 7.495 -9.165 9.829 1.00 82.75 207 THR A C 1
ATOM 1648 O O . THR A 1 207 ? 7.747 -7.974 9.918 1.00 82.75 207 THR A O 1
ATOM 1651 N N . ASN A 1 208 ? 7.277 -9.929 10.904 1.00 87.00 208 ASN A N 1
ATOM 1652 C CA . ASN A 1 208 ? 7.210 -9.431 12.282 1.00 87.00 208 ASN A CA 1
ATOM 1653 C C . ASN A 1 208 ? 6.423 -8.104 12.408 1.00 87.00 208 ASN A C 1
ATOM 1655 O O . ASN A 1 208 ? 6.819 -7.157 13.093 1.00 87.00 208 ASN A O 1
ATOM 1659 N N . LEU A 1 209 ? 5.331 -8.004 11.641 1.00 87.12 209 LEU A N 1
ATOM 1660 C CA . LEU A 1 209 ? 4.659 -6.732 11.384 1.00 87.12 209 LEU A CA 1
ATOM 1661 C C . LEU A 1 209 ? 3.901 -6.212 12.610 1.00 87.12 209 LEU A C 1
ATOM 1663 O O . LEU A 1 209 ? 3.724 -5.008 12.761 1.00 87.12 209 LEU A O 1
ATOM 1667 N N . GLU A 1 210 ? 3.463 -7.111 13.491 1.00 86.94 210 GLU A N 1
ATOM 1668 C CA . GLU A 1 210 ? 2.767 -6.752 14.727 1.00 86.94 210 GLU A CA 1
ATOM 1669 C C . GLU A 1 210 ? 3.679 -5.973 15.685 1.00 86.94 210 GLU A C 1
ATOM 1671 O O . GLU A 1 210 ? 3.257 -4.963 16.249 1.00 86.94 210 GLU A O 1
ATOM 1676 N N . GLU A 1 211 ? 4.944 -6.385 15.811 1.00 88.31 211 GLU A N 1
ATOM 1677 C CA . GLU A 1 211 ? 5.951 -5.652 16.584 1.00 88.31 211 GLU A CA 1
ATOM 1678 C C . GLU A 1 211 ? 6.262 -4.304 15.927 1.00 88.31 211 GLU A C 1
ATOM 1680 O O . GLU A 1 211 ? 6.181 -3.267 16.580 1.00 88.31 211 GLU A O 1
ATOM 1685 N N . ALA A 1 212 ? 6.475 -4.286 14.605 1.00 89.38 212 ALA A N 1
ATOM 1686 C CA . ALA A 1 212 ? 6.716 -3.044 13.866 1.00 89.38 212 ALA A CA 1
ATOM 1687 C C . ALA A 1 212 ? 5.554 -2.038 13.984 1.00 89.38 212 ALA A C 1
ATOM 1689 O O . ALA A 1 212 ? 5.772 -0.827 14.053 1.00 89.38 212 ALA A O 1
ATOM 1690 N N . LEU A 1 213 ? 4.311 -2.525 14.024 1.00 89.75 213 LEU A N 1
ATOM 1691 C CA . LEU A 1 213 ? 3.127 -1.701 14.241 1.00 89.75 213 LEU A CA 1
ATOM 1692 C C . LEU A 1 213 ? 3.055 -1.184 15.681 1.00 89.75 213 LEU A C 1
ATOM 1694 O O . LEU A 1 213 ? 2.746 -0.011 15.894 1.00 89.75 213 LEU A O 1
ATOM 1698 N N . ARG A 1 214 ? 3.350 -2.037 16.668 1.00 88.31 214 ARG A N 1
ATOM 1699 C CA . ARG A 1 214 ? 3.407 -1.642 18.080 1.00 88.31 214 ARG A CA 1
ATOM 1700 C C . ARG A 1 214 ? 4.445 -0.541 18.300 1.00 88.31 214 ARG A C 1
ATOM 1702 O O . ARG A 1 214 ? 4.135 0.432 18.982 1.00 88.31 214 ARG A O 1
ATOM 1709 N N . ASP A 1 215 ? 5.614 -0.655 17.680 1.00 89.06 215 ASP A N 1
ATOM 1710 C CA . ASP A 1 215 ? 6.679 0.350 17.749 1.00 89.06 215 ASP A CA 1
ATOM 1711 C C . ASP A 1 215 ? 6.298 1.650 17.034 1.00 89.06 215 ASP A C 1
ATOM 1713 O O . ASP A 1 215 ? 6.516 2.742 17.563 1.00 89.06 215 ASP A O 1
ATOM 1717 N N . CYS A 1 216 ? 5.669 1.546 15.859 1.00 88.94 216 CYS A N 1
ATOM 1718 C CA . CYS A 1 216 ? 5.137 2.691 15.120 1.00 88.94 216 CYS A CA 1
ATOM 1719 C C . CYS A 1 216 ? 4.152 3.498 15.973 1.00 88.94 216 CYS A C 1
ATOM 1721 O O . CYS A 1 216 ? 4.295 4.710 16.085 1.00 88.94 216 CYS A O 1
ATOM 1723 N N . VAL A 1 217 ? 3.204 2.834 16.635 1.00 86.12 217 VAL A N 1
ATOM 1724 C CA . VAL A 1 217 ? 2.178 3.497 17.455 1.00 86.12 217 VAL A CA 1
ATOM 1725 C C . VAL A 1 217 ? 2.725 3.958 18.811 1.00 86.12 217 VAL A C 1
ATOM 1727 O O . VAL A 1 217 ? 2.301 4.989 19.323 1.00 86.12 217 VAL A O 1
ATOM 1730 N N . GLY A 1 218 ? 3.629 3.190 19.423 1.00 83.94 218 GLY A N 1
ATOM 1731 C CA . GLY A 1 218 ? 4.151 3.468 20.762 1.00 83.94 218 GLY A CA 1
ATOM 1732 C C . GLY A 1 218 ? 5.245 4.535 20.801 1.00 83.94 218 GLY A C 1
ATOM 1733 O O . GLY A 1 218 ? 5.327 5.279 21.776 1.00 83.94 218 GLY A O 1
ATOM 1734 N N . ALA A 1 219 ? 6.078 4.610 19.759 1.00 80.31 219 ALA A N 1
ATOM 1735 C CA . ALA A 1 219 ? 7.227 5.513 19.680 1.00 80.31 219 ALA A CA 1
ATOM 1736 C C . ALA A 1 219 ? 7.152 6.512 18.510 1.00 80.31 219 ALA A C 1
ATOM 1738 O O . ALA A 1 219 ? 8.128 7.224 18.279 1.00 80.31 219 ALA A O 1
ATOM 1739 N N . GLU A 1 220 ? 6.042 6.541 17.759 1.00 77.81 220 GLU A N 1
ATOM 1740 C CA . GLU A 1 220 ? 5.840 7.364 16.548 1.00 77.81 220 GLU A CA 1
ATOM 1741 C C . GLU A 1 220 ? 6.907 7.112 15.458 1.00 77.81 220 GLU A C 1
ATOM 1743 O O . GLU A 1 220 ? 7.228 7.966 14.630 1.00 77.81 220 GLU A O 1
ATOM 1748 N N . ARG A 1 221 ? 7.492 5.905 15.444 1.00 80.69 221 ARG A N 1
ATOM 1749 C CA . ARG A 1 221 ? 8.565 5.500 14.519 1.00 80.69 221 ARG A CA 1
ATOM 1750 C C . ARG A 1 221 ? 8.065 4.492 13.494 1.00 80.69 221 ARG A C 1
ATOM 1752 O O . ARG A 1 221 ? 8.362 3.304 13.562 1.00 80.69 221 ARG A O 1
ATOM 1759 N N . CYS A 1 222 ? 7.342 4.973 12.491 1.00 86.00 222 CYS A N 1
ATOM 1760 C CA . CYS A 1 222 ? 6.711 4.102 11.494 1.00 86.00 222 CYS A CA 1
ATOM 1761 C C . CYS A 1 222 ? 7.614 3.713 10.313 1.00 86.00 222 CYS A C 1
ATOM 1763 O O . CYS A 1 222 ? 7.199 2.950 9.443 1.00 86.00 222 CYS A O 1
ATOM 1765 N N . GLN A 1 223 ? 8.872 4.167 10.288 1.00 84.56 223 GLN A N 1
ATOM 1766 C CA . GLN A 1 223 ? 9.832 3.804 9.236 1.00 84.56 223 GLN A CA 1
ATOM 1767 C C . GLN A 1 223 ? 10.048 2.288 9.137 1.00 84.56 223 GLN A C 1
ATOM 1769 O O . GLN A 1 223 ? 10.089 1.757 8.032 1.00 84.56 223 GLN A O 1
ATOM 1774 N N . GLY A 1 224 ? 10.117 1.581 10.271 1.00 86.44 224 GLY A N 1
ATOM 1775 C CA . GLY A 1 224 ? 10.251 0.121 10.284 1.00 86.44 224 GLY A CA 1
ATOM 1776 C C . GLY A 1 224 ? 9.008 -0.611 9.770 1.00 86.44 224 GLY A C 1
ATOM 1777 O O . GLY A 1 224 ? 9.124 -1.696 9.214 1.00 86.44 224 GLY A O 1
ATOM 1778 N N . LEU A 1 225 ? 7.820 -0.011 9.903 1.00 88.31 225 LEU A N 1
ATOM 1779 C CA . LEU A 1 225 ? 6.581 -0.567 9.358 1.00 88.31 225 LEU A CA 1
ATOM 1780 C C . LEU A 1 225 ? 6.538 -0.413 7.831 1.00 88.31 225 LEU A C 1
ATOM 1782 O O . LEU A 1 225 ? 6.264 -1.375 7.120 1.00 88.31 225 LEU A O 1
ATOM 1786 N N . PHE A 1 226 ? 6.848 0.783 7.323 1.00 88.44 226 PHE A N 1
ATOM 1787 C CA . PHE A 1 226 ? 6.844 1.060 5.883 1.00 88.44 226 PHE A CA 1
ATOM 1788 C C . PHE A 1 226 ? 8.047 0.473 5.138 1.00 88.44 226 PHE A C 1
ATOM 1790 O O . PHE A 1 226 ? 7.951 0.234 3.935 1.00 88.44 226 PHE A O 1
ATOM 1797 N N . GLY A 1 227 ? 9.166 0.232 5.825 1.00 88.62 227 GLY A N 1
ATOM 1798 C CA . GLY A 1 227 ? 10.370 -0.387 5.262 1.00 88.62 227 GLY A CA 1
ATOM 1799 C C . GLY A 1 227 ? 10.169 -1.848 4.861 1.00 88.62 227 GLY A C 1
ATOM 1800 O O . GLY A 1 227 ? 10.733 -2.279 3.859 1.00 88.62 227 GLY A O 1
ATOM 1801 N N . ARG A 1 228 ? 9.272 -2.562 5.555 1.00 90.62 228 ARG A N 1
ATOM 1802 C CA . ARG A 1 228 ? 8.879 -3.957 5.285 1.00 90.62 228 ARG A CA 1
ATOM 1803 C C . ARG A 1 228 ? 7.966 -4.077 4.065 1.00 90.62 228 ARG A C 1
ATOM 1805 O O . ARG A 1 228 ? 6.911 -4.701 4.118 1.00 90.62 228 ARG A O 1
ATOM 1812 N N . ASN A 1 229 ? 8.335 -3.424 2.971 1.00 92.69 229 ASN A N 1
ATOM 1813 C CA . ASN A 1 229 ? 7.613 -3.461 1.712 1.00 92.69 229 ASN A CA 1
ATOM 1814 C C . ASN A 1 2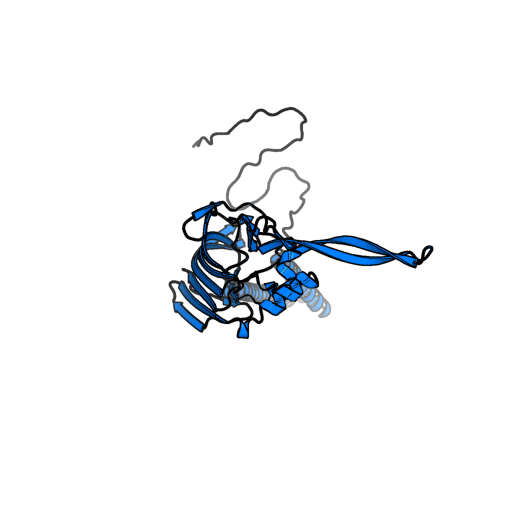29 ? 8.341 -4.331 0.688 1.00 92.69 229 ASN A C 1
ATOM 1816 O O . ASN A 1 229 ? 9.534 -4.618 0.796 1.00 92.69 229 ASN A O 1
ATOM 1820 N N . PHE A 1 230 ? 7.603 -4.717 -0.339 1.00 93.81 230 PHE A N 1
ATOM 1821 C CA . PHE A 1 230 ? 8.154 -5.239 -1.578 1.00 93.81 230 PHE A CA 1
ATOM 1822 C C . PHE A 1 230 ? 7.450 -4.578 -2.752 1.00 93.81 230 PHE A C 1
ATOM 1824 O O . PHE A 1 230 ? 6.353 -4.032 -2.616 1.00 93.81 230 PHE A O 1
ATOM 1831 N N . GLY A 1 231 ? 8.078 -4.608 -3.917 1.00 93.00 231 GLY A N 1
ATOM 1832 C CA . GLY A 1 231 ? 7.540 -3.922 -5.071 1.00 93.00 231 GLY A CA 1
ATOM 1833 C C . GLY A 1 231 ? 8.297 -4.175 -6.357 1.00 93.00 231 GLY A C 1
ATOM 1834 O O . GLY A 1 231 ? 9.239 -4.970 -6.433 1.00 93.00 231 GLY A O 1
ATOM 1835 N N . VAL A 1 232 ? 7.863 -3.450 -7.378 1.00 92.94 232 VAL A N 1
ATOM 1836 C CA . VAL A 1 232 ? 8.493 -3.428 -8.693 1.00 92.94 232 VAL A CA 1
ATOM 1837 C C . VAL A 1 232 ? 8.823 -1.991 -9.048 1.00 92.94 232 VAL A C 1
ATOM 1839 O O . VAL A 1 232 ? 7.985 -1.094 -8.944 1.00 92.94 232 VAL A O 1
ATOM 1842 N N . SER A 1 233 ? 10.055 -1.784 -9.488 1.00 90.75 233 SER A N 1
ATOM 1843 C CA . SER A 1 233 ? 10.488 -0.584 -10.175 1.00 90.75 233 SER A CA 1
ATOM 1844 C C . SER A 1 233 ? 10.438 -0.807 -11.687 1.00 90.75 233 SER A C 1
ATOM 1846 O O . SER A 1 233 ? 10.894 -1.828 -12.208 1.00 90.75 233 SER A O 1
ATOM 1848 N N . PHE A 1 234 ? 9.869 0.174 -12.380 1.00 84.12 234 PHE A N 1
ATOM 1849 C CA . PHE A 1 234 ? 9.713 0.235 -13.832 1.00 84.12 234 PHE A CA 1
ATOM 1850 C C . PHE A 1 234 ? 10.787 1.116 -14.491 1.00 84.12 234 PHE A C 1
ATOM 1852 O O . PHE A 1 234 ? 10.667 1.495 -15.657 1.00 84.12 234 PHE A O 1
ATOM 1859 N N . VAL A 1 235 ? 11.823 1.502 -13.745 1.00 71.38 235 VAL A N 1
ATOM 1860 C CA . VAL A 1 235 ? 12.933 2.286 -14.291 1.00 71.38 235 VAL A CA 1
ATOM 1861 C C . VAL A 1 235 ? 13.725 1.413 -15.259 1.00 71.38 235 VAL A C 1
ATOM 1863 O O . VAL A 1 235 ? 14.029 0.266 -14.950 1.00 71.38 235 VAL A O 1
ATOM 1866 N N . ASP A 1 236 ? 14.061 1.965 -16.425 1.00 64.81 236 ASP A N 1
ATOM 1867 C CA . ASP A 1 236 ? 14.977 1.334 -17.371 1.00 64.81 236 ASP A CA 1
ATOM 1868 C C . ASP A 1 236 ? 16.424 1.685 -16.972 1.00 64.81 236 ASP A C 1
ATOM 1870 O O . ASP A 1 236 ? 16.844 2.836 -17.141 1.00 64.81 236 ASP A O 1
ATOM 1874 N N . PRO A 1 237 ? 17.202 0.745 -16.402 1.00 55.75 237 PRO A N 1
ATOM 1875 C CA . PRO A 1 237 ? 18.571 1.028 -15.986 1.00 55.75 237 PRO A CA 1
ATOM 1876 C C . PRO A 1 237 ? 19.525 1.202 -17.180 1.00 55.75 237 PRO A C 1
ATOM 1878 O O . PRO A 1 237 ? 20.607 1.772 -17.022 1.00 55.75 237 PRO A O 1
ATOM 1881 N N . VAL A 1 238 ? 19.153 0.734 -18.377 1.00 56.28 238 VAL A N 1
ATOM 1882 C CA . VAL A 1 238 ? 20.059 0.662 -19.529 1.00 56.28 238 VAL A CA 1
ATOM 1883 C C . VAL A 1 238 ? 20.212 2.023 -20.210 1.00 56.28 238 VAL A C 1
ATOM 1885 O O . VAL A 1 238 ? 21.317 2.383 -20.622 1.00 56.28 238 VAL A O 1
ATOM 1888 N N . ASP A 1 239 ? 19.152 2.832 -20.273 1.00 62.19 239 ASP A N 1
ATOM 1889 C CA . ASP A 1 239 ? 19.186 4.116 -20.985 1.00 62.19 239 ASP A CA 1
ATOM 1890 C C . ASP A 1 239 ? 20.192 5.113 -20.368 1.00 62.19 239 ASP A C 1
ATOM 1892 O O . ASP A 1 239 ? 20.946 5.775 -21.084 1.00 62.19 239 ASP A O 1
ATOM 1896 N N . GLN A 1 240 ? 20.315 5.165 -19.037 1.00 62.12 240 GLN A N 1
ATOM 1897 C CA . GLN A 1 240 ? 21.288 6.053 -18.379 1.00 62.12 240 GLN A CA 1
ATOM 1898 C C . GLN A 1 240 ? 22.741 5.642 -18.648 1.00 62.12 240 GLN A C 1
ATOM 1900 O O . GLN A 1 240 ? 23.609 6.493 -18.886 1.00 62.12 240 GLN A O 1
ATOM 1905 N N . TYR A 1 241 ? 23.012 4.336 -18.656 1.00 64.38 241 TYR A N 1
ATOM 1906 C CA . TYR A 1 241 ? 24.344 3.820 -18.946 1.00 64.38 241 TYR A CA 1
ATOM 1907 C C . TYR A 1 241 ? 24.725 4.070 -20.412 1.00 64.38 241 TYR A C 1
ATOM 1909 O O . TYR A 1 241 ? 25.790 4.621 -20.689 1.00 64.38 241 TYR A O 1
ATOM 1917 N N . LEU A 1 242 ? 23.820 3.787 -21.356 1.00 66.06 242 LEU A N 1
ATOM 1918 C CA . LEU A 1 242 ? 24.042 4.028 -22.787 1.00 66.06 242 LEU A CA 1
ATOM 1919 C C . LEU A 1 242 ? 24.157 5.521 -23.137 1.00 66.06 242 LEU A C 1
ATOM 1921 O O . LEU A 1 242 ? 24.897 5.898 -24.052 1.00 66.06 242 LEU A O 1
ATOM 1925 N N . LYS A 1 243 ? 23.444 6.403 -22.426 1.00 67.62 243 LYS A N 1
ATOM 1926 C CA . LYS A 1 243 ? 23.615 7.861 -22.546 1.00 67.62 243 LYS A CA 1
ATOM 1927 C C . LYS A 1 243 ? 25.005 8.298 -22.079 1.00 67.62 243 LYS A C 1
ATOM 1929 O O . LYS A 1 243 ? 25.646 9.097 -22.764 1.00 67.62 243 LYS A O 1
ATOM 1934 N N . THR A 1 244 ? 25.489 7.741 -20.970 1.00 76.31 244 THR A N 1
ATOM 1935 C CA . THR A 1 244 ? 26.823 8.040 -20.427 1.00 76.31 244 THR A CA 1
ATOM 1936 C C . THR A 1 244 ? 27.935 7.528 -21.346 1.00 76.31 244 THR A C 1
ATOM 1938 O O . THR A 1 244 ? 28.859 8.278 -21.655 1.00 76.31 244 THR A O 1
ATOM 1941 N N . ASP A 1 245 ? 27.810 6.308 -21.869 1.00 79.81 245 ASP A N 1
ATOM 1942 C CA . ASP A 1 245 ? 28.777 5.718 -22.803 1.00 79.81 245 ASP A CA 1
ATOM 1943 C C . ASP A 1 245 ? 28.928 6.550 -24.092 1.00 79.81 245 ASP A C 1
ATOM 1945 O O . ASP A 1 245 ? 30.042 6.903 -24.489 1.00 79.81 245 ASP A O 1
ATOM 1949 N N . ARG A 1 246 ? 27.810 6.971 -24.706 1.00 83.00 246 ARG A N 1
ATOM 1950 C CA . ARG A 1 246 ? 27.847 7.862 -25.881 1.00 83.00 246 ARG A CA 1
ATOM 1951 C C . ARG A 1 246 ? 28.488 9.211 -25.557 1.00 83.00 246 ARG A C 1
ATOM 1953 O O . ARG A 1 246 ? 29.301 9.700 -26.338 1.00 83.00 246 ARG A O 1
ATOM 1960 N N . ALA A 1 247 ? 28.160 9.802 -24.407 1.00 80.75 247 ALA A N 1
ATOM 1961 C CA . ALA A 1 247 ? 28.733 11.078 -23.990 1.00 80.75 247 ALA A CA 1
ATOM 1962 C C . ALA A 1 247 ? 30.258 10.999 -23.798 1.00 80.75 247 ALA A C 1
ATOM 1964 O O . ALA A 1 247 ? 30.967 11.896 -24.254 1.00 80.75 247 ALA A O 1
ATOM 1965 N N . ILE A 1 248 ? 30.768 9.920 -23.191 1.00 83.75 248 ILE A N 1
ATOM 1966 C CA . ILE A 1 248 ? 32.211 9.696 -23.005 1.00 83.75 248 ILE A CA 1
ATOM 1967 C C . ILE A 1 248 ? 32.916 9.538 -24.355 1.00 83.75 248 ILE A C 1
ATOM 1969 O O . ILE A 1 248 ? 33.944 10.177 -24.588 1.00 83.75 248 ILE A O 1
ATOM 1973 N N . LYS A 1 249 ? 32.346 8.748 -25.274 1.00 85.88 249 LYS A N 1
ATOM 1974 C CA . LYS A 1 249 ? 32.904 8.565 -26.625 1.00 85.88 249 LYS A CA 1
ATOM 1975 C C . LYS A 1 249 ? 33.021 9.894 -27.376 1.00 85.88 249 LYS A C 1
ATOM 1977 O O . LYS A 1 249 ? 34.052 10.163 -27.989 1.00 85.88 249 LYS A O 1
ATOM 1982 N N . TYR A 1 250 ? 32.013 10.762 -27.279 1.00 85.44 250 TYR A N 1
ATOM 1983 C CA . TYR A 1 250 ? 32.072 12.094 -27.886 1.00 85.44 250 TYR A CA 1
ATOM 1984 C C . TYR A 1 250 ? 33.053 13.033 -27.176 1.00 85.44 250 TYR A C 1
ATOM 1986 O O . TYR A 1 250 ? 33.758 13.782 -27.849 1.00 85.44 250 TYR A O 1
ATOM 1994 N N . ALA A 1 251 ? 33.152 12.981 -25.845 1.00 84.25 251 ALA A N 1
ATOM 1995 C CA . ALA A 1 251 ? 34.125 13.773 -25.091 1.00 84.25 251 ALA A CA 1
ATOM 1996 C C . ALA A 1 251 ? 35.562 13.471 -25.536 1.00 84.25 251 ALA A C 1
ATOM 1998 O O . ALA A 1 251 ? 36.333 14.386 -25.828 1.00 84.25 251 ALA A O 1
ATOM 1999 N N . LEU A 1 252 ? 35.899 12.183 -25.648 1.00 85.50 252 LEU A N 1
ATOM 2000 C CA . LEU A 1 252 ? 37.218 11.732 -26.080 1.00 85.50 252 LEU A CA 1
ATOM 2001 C C . LEU A 1 252 ? 37.523 12.170 -27.518 1.00 85.50 252 LEU A C 1
ATOM 2003 O O . LEU A 1 252 ? 38.631 12.632 -27.787 1.00 85.50 252 LEU A O 1
ATOM 2007 N N . LEU A 1 253 ? 36.532 12.113 -28.414 1.00 86.94 253 LEU A N 1
ATOM 2008 C CA . LEU A 1 253 ? 36.664 12.612 -29.784 1.00 86.94 253 LEU A CA 1
ATOM 2009 C C . LEU A 1 253 ? 36.994 14.115 -29.821 1.00 86.94 253 LEU A C 1
ATOM 2011 O O . LEU A 1 253 ? 37.910 14.520 -30.534 1.00 86.94 253 LEU A O 1
ATOM 2015 N N . PHE A 1 254 ? 36.293 14.942 -29.037 1.00 84.19 254 PHE A N 1
ATOM 2016 C CA . PHE A 1 254 ? 36.546 16.388 -28.973 1.00 84.19 254 PHE A CA 1
ATOM 2017 C C . PHE A 1 254 ? 37.930 16.722 -28.409 1.00 84.19 254 PHE A C 1
ATOM 2019 O O . PHE A 1 254 ? 38.613 17.609 -28.930 1.00 84.19 254 PHE A O 1
ATOM 2026 N N . ILE A 1 255 ? 38.359 16.009 -27.367 1.00 85.12 255 ILE A N 1
ATOM 2027 C CA . ILE A 1 255 ? 39.693 16.172 -26.781 1.00 85.12 255 ILE A CA 1
ATOM 2028 C C . ILE A 1 255 ? 40.759 15.811 -27.823 1.00 85.12 255 ILE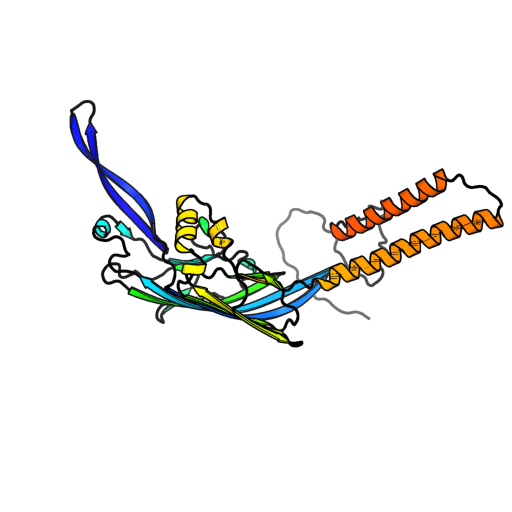 A C 1
ATOM 2030 O O . ILE A 1 255 ? 41.630 16.633 -28.109 1.00 85.12 255 ILE A O 1
ATOM 2034 N N . ALA A 1 256 ? 40.650 14.635 -28.451 1.00 87.25 256 ALA A N 1
ATOM 2035 C CA . ALA A 1 256 ? 41.596 14.174 -29.465 1.00 87.25 256 ALA A CA 1
ATOM 2036 C C . ALA A 1 256 ? 41.682 15.133 -30.663 1.00 87.25 256 ALA A C 1
ATOM 2038 O O . ALA A 1 256 ? 42.781 15.487 -31.086 1.00 87.25 256 ALA A O 1
ATOM 2039 N N . LEU A 1 257 ? 40.542 15.614 -31.171 1.00 86.94 257 LEU A N 1
ATOM 2040 C CA . LEU A 1 257 ? 40.501 16.559 -32.289 1.00 86.94 257 LEU A CA 1
ATOM 2041 C C . LEU A 1 257 ? 41.167 17.899 -31.944 1.00 86.94 257 LEU A C 1
ATOM 2043 O O . LEU A 1 257 ? 41.852 18.492 -32.779 1.00 86.94 257 LEU A O 1
ATOM 2047 N N . THR A 1 258 ? 40.997 18.371 -30.709 1.00 85.38 258 THR A N 1
ATOM 2048 C CA . THR A 1 258 ? 41.606 19.628 -30.260 1.00 85.38 258 THR A CA 1
ATOM 2049 C C . THR A 1 258 ? 43.128 19.498 -30.179 1.00 85.38 258 THR A C 1
ATOM 2051 O O . THR A 1 258 ? 43.842 20.340 -30.723 1.00 85.38 258 THR A O 1
ATOM 2054 N N . PHE A 1 259 ? 43.635 18.406 -29.595 1.00 84.00 259 PHE A N 1
ATOM 2055 C CA . PHE A 1 259 ? 45.071 18.107 -29.584 1.00 84.00 259 PHE A CA 1
ATOM 2056 C C . PHE A 1 259 ? 45.637 17.914 -30.995 1.00 84.00 259 PHE A C 1
ATOM 2058 O O . PHE A 1 259 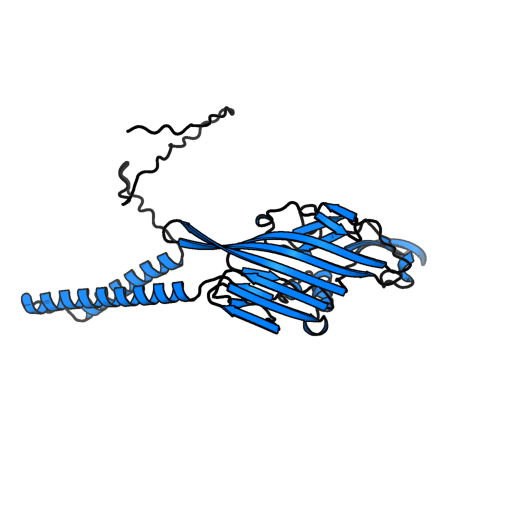? 46.694 18.460 -31.298 1.00 84.00 259 PHE A O 1
ATOM 2065 N N . ALA A 1 260 ? 44.916 17.219 -31.881 1.00 85.94 260 ALA A N 1
ATOM 2066 C CA . ALA A 1 260 ? 45.309 17.057 -33.280 1.00 85.94 260 ALA A CA 1
ATOM 2067 C C . ALA A 1 260 ? 45.406 18.405 -34.015 1.00 85.94 260 ALA A C 1
ATOM 2069 O O . ALA A 1 260 ? 46.317 18.612 -34.812 1.00 85.94 260 ALA A O 1
ATOM 2070 N N . THR A 1 261 ? 44.506 19.346 -33.715 1.00 83.38 261 THR A N 1
ATOM 2071 C CA . THR A 1 261 ? 44.535 20.697 -34.292 1.00 83.38 261 THR A CA 1
ATOM 2072 C C . THR A 1 261 ? 45.774 21.467 -33.830 1.00 83.38 261 THR A C 1
ATOM 2074 O O . THR A 1 261 ? 46.470 22.047 -34.660 1.00 83.38 261 THR A O 1
ATOM 2077 N N . PHE A 1 262 ? 46.099 21.443 -32.533 1.00 80.88 262 PHE A N 1
ATOM 2078 C CA . PHE A 1 262 ? 47.324 22.072 -32.021 1.00 80.88 262 PHE A CA 1
ATOM 2079 C C . PHE A 1 262 ? 48.592 21.433 -32.592 1.00 80.88 262 PHE A C 1
ATOM 2081 O O . PHE A 1 262 ? 49.482 22.156 -33.036 1.00 80.88 262 PHE A O 1
ATOM 2088 N N . PHE A 1 263 ? 48.631 20.101 -32.675 1.00 79.25 263 PHE A N 1
ATOM 2089 C CA . PHE A 1 263 ? 49.727 19.367 -33.305 1.00 79.25 263 PHE A CA 1
ATOM 2090 C C . PHE A 1 263 ? 49.918 19.775 -34.773 1.00 79.25 263 PHE A C 1
ATOM 2092 O O . PHE A 1 263 ? 51.035 20.035 -35.217 1.00 79.25 263 PHE A O 1
ATOM 2099 N N . LEU A 1 264 ? 48.825 19.912 -35.530 1.00 82.19 264 LEU A N 1
ATOM 2100 C CA . LEU A 1 264 ? 48.878 20.371 -36.916 1.00 82.19 264 LEU A CA 1
ATOM 2101 C C . LEU A 1 264 ? 49.429 21.805 -37.030 1.00 82.19 264 LEU A C 1
ATOM 2103 O O . LEU A 1 264 ? 50.230 22.086 -37.923 1.00 82.19 264 LEU A O 1
ATOM 2107 N N . PHE A 1 265 ? 49.042 22.710 -36.122 1.00 79.06 265 PHE A N 1
ATOM 2108 C CA . PHE A 1 265 ? 49.598 24.067 -36.067 1.00 79.06 265 PHE A CA 1
ATOM 2109 C C . PHE A 1 265 ? 51.091 24.079 -35.724 1.00 79.06 265 PHE A C 1
ATOM 2111 O O . PHE A 1 265 ? 51.833 24.858 -36.322 1.00 79.06 265 PHE A O 1
ATOM 2118 N N . GLU A 1 266 ? 51.547 23.217 -34.819 1.00 80.56 266 GLU A N 1
ATOM 2119 C CA . GLU A 1 266 ? 52.962 23.084 -34.457 1.00 80.56 266 GLU A CA 1
ATOM 2120 C C . GLU A 1 266 ? 53.810 22.653 -35.664 1.00 80.56 266 GLU A C 1
ATOM 2122 O O . GLU A 1 266 ? 54.811 23.300 -35.985 1.00 80.56 266 GLU A O 1
ATOM 2127 N N . VAL A 1 267 ? 53.349 21.640 -36.408 1.00 80.44 267 VAL A N 1
ATOM 2128 C CA . VAL A 1 267 ? 54.026 21.136 -37.615 1.00 80.44 267 VAL A CA 1
ATOM 2129 C C . VAL A 1 267 ? 54.051 22.182 -38.738 1.00 80.44 267 VAL A C 1
ATOM 2131 O O . VAL A 1 267 ? 55.088 22.378 -39.373 1.00 80.44 267 VAL A O 1
ATOM 2134 N N . LEU A 1 268 ? 52.937 22.880 -38.986 1.00 79.94 268 LEU A N 1
ATOM 2135 C CA . LEU A 1 268 ? 52.826 23.837 -40.096 1.00 79.94 268 LEU A CA 1
ATOM 2136 C C . LEU A 1 268 ? 53.478 25.194 -39.810 1.00 79.94 268 LEU A C 1
ATOM 2138 O O . LEU A 1 268 ? 53.993 25.832 -40.728 1.00 79.94 268 LEU A O 1
ATOM 2142 N N . LYS A 1 269 ? 53.415 25.682 -38.567 1.00 74.44 269 LYS A N 1
ATOM 2143 C CA . LYS A 1 269 ? 53.865 27.036 -38.204 1.00 74.44 269 LYS A CA 1
ATOM 2144 C C . LYS A 1 269 ? 55.191 27.058 -37.439 1.00 74.44 269 LYS A C 1
ATOM 2146 O O . LYS A 1 269 ? 55.702 28.152 -37.218 1.00 74.44 269 LYS A O 1
ATOM 2151 N N . ARG A 1 270 ? 55.765 25.903 -37.059 1.00 68.44 270 ARG A N 1
ATOM 2152 C CA . ARG A 1 270 ? 57.005 25.788 -36.255 1.00 68.44 270 ARG A CA 1
ATOM 2153 C C . ARG A 1 270 ? 56.983 26.620 -34.962 1.00 68.44 270 ARG A C 1
ATOM 2155 O O . ARG A 1 270 ? 58.025 27.061 -34.484 1.00 68.44 270 ARG A O 1
ATOM 2162 N N . LEU A 1 271 ? 55.802 26.850 -34.390 1.00 64.06 271 LEU A N 1
ATOM 2163 C CA . LEU A 1 271 ? 55.684 27.475 -33.077 1.00 64.06 271 LEU A CA 1
ATOM 2164 C C . LEU A 1 271 ? 55.715 26.383 -32.010 1.00 64.06 271 LEU A C 1
ATOM 2166 O O . LEU A 1 271 ? 54.788 25.584 -31.920 1.00 64.06 271 LEU A O 1
ATOM 2170 N N . ALA A 1 272 ? 56.774 26.376 -31.201 1.00 65.88 272 ALA A N 1
ATOM 2171 C CA . ALA A 1 272 ? 56.880 25.509 -30.036 1.00 65.88 272 ALA A CA 1
ATOM 2172 C C . ALA A 1 272 ? 55.896 25.985 -28.957 1.00 65.88 272 ALA A C 1
ATOM 2174 O O . ALA A 1 272 ? 56.106 27.014 -28.310 1.0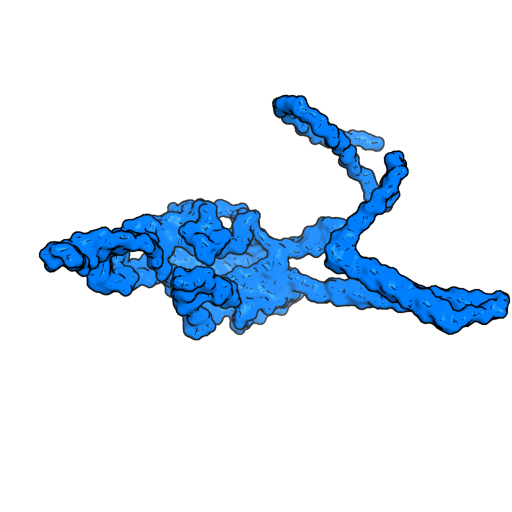0 65.88 272 ALA A O 1
ATOM 2175 N N . VAL A 1 273 ? 54.799 25.252 -28.783 1.00 70.38 273 VAL A N 1
ATOM 2176 C CA . VAL A 1 273 ? 53.830 25.493 -27.710 1.00 70.38 273 VAL A CA 1
ATOM 2177 C C . VAL A 1 273 ? 54.375 24.863 -26.429 1.00 70.38 273 VAL A C 1
ATOM 2179 O O . VAL A 1 273 ? 54.793 23.707 -26.418 1.00 70.38 273 VAL A O 1
ATOM 2182 N N . HIS A 1 274 ? 54.398 25.618 -25.331 1.00 77.56 274 HIS A N 1
ATOM 2183 C CA . HIS A 1 274 ? 54.986 25.133 -24.082 1.00 77.56 274 HIS A CA 1
ATOM 2184 C C . HIS A 1 274 ? 54.123 23.995 -23.484 1.00 77.56 274 HIS A C 1
ATOM 2186 O O . HIS A 1 274 ? 52.903 24.157 -23.410 1.00 77.56 274 HIS A O 1
ATOM 2192 N N . PRO A 1 275 ? 54.691 22.885 -22.965 1.00 74.31 275 PRO A N 1
ATOM 2193 C CA . PRO A 1 275 ? 53.926 21.735 -22.441 1.00 74.31 275 PRO A CA 1
ATOM 2194 C C . PRO A 1 275 ? 52.865 22.083 -21.381 1.00 74.31 275 PRO A C 1
ATOM 2196 O O . PRO A 1 275 ? 51.796 21.479 -21.317 1.00 74.31 275 PRO A O 1
ATOM 2199 N N . VAL A 1 276 ? 53.125 23.115 -20.576 1.00 80.56 276 VAL A N 1
ATOM 2200 C CA . VAL A 1 276 ? 52.172 23.647 -19.582 1.00 80.56 276 VAL A CA 1
ATOM 2201 C C . VAL A 1 276 ? 50.892 24.187 -20.233 1.00 80.56 276 VAL A C 1
ATOM 2203 O O . VAL A 1 276 ? 49.810 24.053 -19.666 1.00 80.56 276 VAL A O 1
ATOM 2206 N N . GLN A 1 277 ? 50.984 24.765 -21.432 1.00 80.12 277 GLN A N 1
ATOM 2207 C CA . GLN A 1 277 ? 49.826 25.285 -22.164 1.00 80.12 277 GLN A CA 1
ATOM 2208 C C . GLN A 1 277 ? 48.931 24.140 -22.651 1.00 80.12 277 GLN A C 1
ATOM 2210 O O . GLN A 1 277 ? 47.712 24.230 -22.528 1.00 80.12 277 GLN A O 1
ATOM 2215 N N . TYR A 1 278 ? 49.519 23.024 -23.091 1.00 80.31 278 TYR A N 1
ATOM 2216 C CA . TYR A 1 278 ? 48.773 21.806 -23.413 1.00 80.31 278 TYR A CA 1
ATOM 2217 C C . TYR A 1 278 ? 48.031 21.243 -22.197 1.00 80.31 278 TYR A C 1
ATOM 2219 O O . TYR A 1 278 ? 46.847 20.913 -22.292 1.00 80.31 278 TYR A O 1
ATOM 2227 N N . ALA A 1 279 ? 48.698 21.188 -21.041 1.00 78.06 279 ALA A N 1
ATOM 2228 C CA . ALA A 1 279 ? 48.079 20.732 -19.801 1.00 78.06 279 ALA A CA 1
ATOM 2229 C C . ALA A 1 279 ? 46.912 21.642 -19.373 1.00 78.06 279 ALA A C 1
ATOM 2231 O O . ALA A 1 279 ? 45.846 21.146 -19.014 1.00 78.06 279 ALA A O 1
ATOM 2232 N N . LEU A 1 280 ? 47.076 22.967 -19.471 1.00 83.38 280 LEU A N 1
ATOM 2233 C CA . LEU A 1 280 ? 46.033 23.942 -19.134 1.00 83.38 280 LEU A CA 1
ATOM 2234 C C . LEU A 1 280 ? 44.826 23.867 -20.077 1.00 83.38 280 LEU A C 1
ATOM 2236 O O . LEU A 1 280 ? 43.691 23.924 -19.608 1.00 83.38 280 LEU A O 1
ATOM 2240 N N . VAL A 1 281 ? 45.042 23.708 -21.386 1.00 83.75 281 VAL A N 1
ATOM 2241 C CA . VAL A 1 281 ? 43.947 23.564 -22.359 1.00 83.75 281 VAL A CA 1
ATOM 2242 C C . VAL A 1 281 ? 43.210 22.239 -22.162 1.00 83.75 281 VAL A C 1
ATOM 2244 O O . VAL A 1 281 ? 41.980 22.223 -22.152 1.00 83.75 281 VAL A O 1
ATOM 2247 N N . GLY A 1 282 ? 43.935 21.141 -21.929 1.00 81.44 282 GLY A N 1
ATOM 2248 C CA . GLY A 1 282 ? 43.337 19.846 -21.597 1.00 81.44 282 GLY A CA 1
ATOM 2249 C C . GLY A 1 282 ? 42.504 19.900 -20.313 1.00 81.44 282 GLY A C 1
ATOM 2250 O O . GLY A 1 282 ? 41.366 19.429 -20.294 1.00 81.44 282 GLY A O 1
ATOM 2251 N N . LEU A 1 283 ? 43.024 20.553 -19.268 1.00 83.38 283 LEU A N 1
ATOM 2252 C CA . LEU A 1 283 ? 42.305 20.785 -18.013 1.00 83.38 283 LEU A CA 1
ATOM 2253 C C . LEU A 1 283 ? 41.044 21.635 -18.236 1.00 83.38 283 LEU A C 1
ATOM 2255 O O . LEU A 1 283 ? 39.979 21.305 -17.718 1.00 83.38 283 LEU A O 1
ATOM 2259 N N . LEU A 1 284 ? 41.136 22.704 -19.032 1.00 86.31 284 LEU A N 1
ATOM 2260 C CA . LEU A 1 284 ? 40.001 23.571 -19.355 1.00 86.31 284 LEU A CA 1
ATOM 2261 C C . LEU A 1 284 ? 38.895 22.800 -20.092 1.00 86.31 284 LEU A C 1
ATOM 2263 O O . LEU A 1 284 ? 37.718 22.951 -19.760 1.00 86.31 284 LEU A O 1
ATOM 2267 N N . LEU A 1 285 ? 39.262 21.952 -21.059 1.00 83.75 285 LEU A N 1
ATOM 2268 C CA . LEU A 1 285 ? 38.322 21.097 -21.787 1.00 83.75 285 LEU A CA 1
ATOM 2269 C C . LEU A 1 285 ? 37.664 20.070 -20.862 1.00 83.75 285 LEU A C 1
ATOM 2271 O O . LEU A 1 285 ? 36.442 19.925 -20.896 1.00 83.75 285 LEU A O 1
ATOM 2275 N N . ALA A 1 286 ? 38.443 19.412 -19.999 1.00 81.44 286 ALA A N 1
ATOM 2276 C CA . ALA A 1 286 ? 37.925 18.451 -19.028 1.00 81.44 286 ALA A CA 1
ATOM 2277 C C . ALA A 1 286 ? 36.932 19.107 -18.054 1.00 81.44 286 ALA A C 1
ATOM 2279 O O . ALA A 1 286 ? 35.824 18.604 -17.862 1.00 81.44 286 ALA A O 1
ATOM 2280 N N . LEU A 1 287 ? 37.278 20.274 -17.501 1.00 83.44 287 LEU A N 1
ATOM 2281 C CA . LEU A 1 287 ? 36.402 21.037 -16.605 1.00 83.44 287 LEU A CA 1
ATOM 2282 C C . LEU A 1 287 ? 35.153 21.564 -17.324 1.00 83.44 287 LEU A C 1
ATOM 2284 O O . LEU A 1 287 ? 34.055 21.544 -16.763 1.00 83.44 287 LEU A O 1
ATOM 2288 N N . GLY A 1 288 ? 35.291 22.004 -18.576 1.00 81.62 288 GLY A N 1
ATOM 2289 C CA . GLY A 1 288 ? 34.169 22.423 -19.413 1.00 81.62 288 GLY A CA 1
ATOM 2290 C C . GLY A 1 288 ? 33.177 21.286 -19.659 1.00 81.62 288 GLY A C 1
ATOM 2291 O O . GLY A 1 288 ? 31.969 21.468 -19.478 1.00 81.62 288 GLY A O 1
ATOM 2292 N N . PHE A 1 289 ? 33.683 20.098 -20.000 1.00 78.19 289 PHE A N 1
ATOM 2293 C CA . PHE A 1 289 ? 32.862 18.913 -20.238 1.00 78.19 289 PHE A CA 1
ATOM 2294 C C . PHE A 1 289 ? 32.213 18.400 -18.948 1.00 78.19 289 PHE A C 1
ATOM 2296 O O . PHE A 1 289 ? 31.013 18.130 -18.934 1.00 78.19 289 PHE A O 1
ATOM 2303 N N . MET A 1 290 ? 32.958 18.366 -17.838 1.00 80.31 290 MET A N 1
ATOM 2304 C CA . MET A 1 290 ? 32.433 18.011 -16.516 1.00 80.31 290 MET A CA 1
ATOM 2305 C C . MET A 1 290 ? 31.299 18.951 -16.089 1.00 80.31 290 MET A C 1
ATOM 2307 O O . MET A 1 290 ? 30.266 18.494 -15.602 1.00 80.31 290 MET A O 1
ATOM 2311 N N . ARG A 1 291 ? 31.431 20.262 -16.339 1.00 81.06 291 ARG A N 1
ATOM 2312 C CA . ARG A 1 291 ? 30.366 21.242 -16.073 1.00 81.06 291 ARG A CA 1
ATOM 2313 C C . ARG A 1 291 ? 29.136 21.019 -16.956 1.00 81.06 291 ARG A C 1
ATOM 2315 O O . ARG A 1 291 ? 28.014 21.212 -16.488 1.00 81.06 291 ARG A O 1
ATOM 2322 N N . LEU A 1 292 ? 29.319 20.660 -18.227 1.00 73.19 292 LEU A N 1
ATOM 2323 C CA . LEU A 1 292 ? 28.216 20.400 -19.158 1.00 73.19 292 LEU A CA 1
ATOM 2324 C C . LEU A 1 292 ? 27.464 19.115 -18.781 1.00 73.19 292 LEU A C 1
ATOM 2326 O O . LEU A 1 292 ? 26.234 19.111 -18.750 1.00 73.19 292 LEU A O 1
ATOM 2330 N N . TRP A 1 293 ? 28.202 18.077 -18.393 1.00 66.50 293 TRP A N 1
ATOM 2331 C CA . TRP A 1 293 ? 27.656 16.818 -17.898 1.00 66.50 293 TRP A CA 1
ATOM 2332 C C . TRP A 1 293 ? 26.919 16.985 -16.561 1.00 66.50 293 TRP A C 1
ATOM 2334 O O . TRP A 1 293 ? 25.749 16.621 -16.465 1.00 66.50 293 TRP A O 1
ATOM 2344 N N . TYR A 1 294 ? 27.532 17.646 -15.570 1.00 71.75 294 TYR A N 1
ATOM 2345 C CA . TYR A 1 294 ? 26.895 17.939 -14.278 1.00 71.75 294 TYR A CA 1
ATOM 2346 C C . TYR A 1 294 ? 25.569 18.691 -14.447 1.00 71.75 294 TYR A C 1
ATOM 2348 O O . TYR A 1 294 ? 24.590 18.404 -13.767 1.00 71.75 294 TYR A O 1
ATOM 2356 N N . ARG A 1 295 ? 25.498 19.629 -15.397 1.00 65.38 295 ARG A N 1
ATOM 2357 C CA . ARG A 1 295 ? 24.258 20.363 -15.690 1.00 65.38 295 ARG A CA 1
ATOM 2358 C C . ARG A 1 295 ? 23.177 19.497 -16.324 1.00 65.38 295 ARG A C 1
ATOM 2360 O O . ARG A 1 295 ? 22.006 19.713 -16.025 1.00 65.38 295 ARG A O 1
ATOM 2367 N N . SER A 1 296 ? 23.559 18.556 -17.186 1.00 58.62 296 SER A N 1
ATOM 2368 C CA . SER A 1 296 ? 22.626 17.579 -17.753 1.00 58.62 296 SER A CA 1
ATOM 2369 C C . SER A 1 296 ? 22.065 16.655 -16.673 1.00 58.62 296 SER A C 1
ATOM 2371 O O . SER A 1 296 ? 20.890 16.314 -16.723 1.00 58.62 296 SER A O 1
ATOM 2373 N N . TRP A 1 297 ? 22.887 16.280 -15.691 1.00 54.44 297 TRP A N 1
ATOM 2374 C CA . TRP A 1 297 ? 22.473 15.435 -14.573 1.00 54.44 297 TRP A CA 1
ATOM 2375 C C . TRP A 1 297 ? 21.613 16.192 -13.547 1.00 54.44 297 TRP A C 1
ATOM 2377 O O . TRP A 1 297 ? 20.588 15.689 -13.105 1.00 54.44 297 TRP A O 1
ATOM 2387 N N . ALA A 1 298 ? 21.961 17.443 -13.232 1.00 55.66 298 ALA A N 1
ATOM 2388 C CA . ALA A 1 298 ? 21.236 18.277 -12.270 1.00 55.66 298 ALA A CA 1
ATOM 2389 C C . ALA A 1 298 ? 19.958 18.946 -12.830 1.00 55.66 298 ALA A C 1
ATOM 2391 O O . ALA A 1 298 ? 19.288 19.681 -12.107 1.00 55.66 298 ALA A O 1
ATOM 2392 N N . GLY A 1 299 ? 19.627 18.769 -14.117 1.00 52.03 299 GLY A N 1
ATOM 2393 C CA . GLY A 1 299 ? 18.434 19.368 -14.737 1.00 52.03 299 GLY A CA 1
ATOM 2394 C C . GLY A 1 299 ? 18.463 20.902 -14.864 1.00 52.03 299 GLY A C 1
ATOM 2395 O O . GLY A 1 299 ? 17.421 21.536 -15.037 1.00 52.03 299 GLY A O 1
ATOM 2396 N N . ILE A 1 300 ? 19.641 21.535 -14.788 1.00 46.47 300 ILE A N 1
ATOM 2397 C CA . ILE A 1 300 ? 19.774 23.002 -14.769 1.00 46.47 300 ILE A CA 1
ATOM 2398 C C . ILE A 1 300 ? 19.790 23.558 -16.203 1.00 46.47 300 ILE A C 1
ATOM 2400 O O . ILE A 1 300 ? 20.828 23.614 -16.878 1.00 46.47 300 ILE A O 1
ATOM 2404 N N . SER A 1 301 ? 18.639 24.049 -16.665 1.00 40.66 301 SER A N 1
ATOM 2405 C CA . SER A 1 301 ? 18.522 24.832 -17.900 1.00 40.66 301 SER A CA 1
ATOM 2406 C C . SER A 1 301 ? 19.074 26.250 -17.707 1.00 40.66 301 SER A C 1
ATOM 2408 O O . SER A 1 301 ? 18.541 27.034 -16.924 1.00 40.66 301 SER A O 1
ATOM 2410 N N . VAL A 1 302 ? 20.121 26.617 -18.455 1.00 42.69 302 VAL A N 1
ATOM 2411 C CA . VAL A 1 302 ? 20.567 28.018 -18.536 1.00 42.69 302 VAL A CA 1
ATOM 2412 C C . VAL A 1 302 ? 19.711 28.724 -19.576 1.00 42.69 302 VAL A C 1
ATOM 2414 O O . VAL A 1 302 ? 19.919 28.569 -20.776 1.00 42.69 302 VAL A O 1
ATOM 2417 N N . CYS A 1 303 ? 18.767 29.537 -19.109 1.00 35.22 303 CYS A N 1
ATOM 2418 C CA . CYS A 1 303 ? 18.263 30.642 -19.909 1.00 35.22 303 CYS A CA 1
ATOM 2419 C C . CYS A 1 303 ? 19.386 31.673 -20.005 1.00 35.22 303 CYS A C 1
ATOM 2421 O O . CYS A 1 303 ? 19.666 32.392 -19.045 1.00 35.22 303 CYS A O 1
ATOM 2423 N N . ALA A 1 304 ? 20.053 31.738 -21.157 1.00 33.56 304 ALA A N 1
ATOM 2424 C CA . ALA A 1 304 ? 20.917 32.865 -21.462 1.00 33.56 304 ALA A CA 1
ATOM 2425 C C . ALA A 1 304 ? 20.048 34.129 -21.424 1.00 33.56 304 ALA A C 1
ATOM 2427 O O . ALA A 1 304 ? 19.228 34.358 -22.313 1.00 33.56 304 ALA A O 1
ATOM 2428 N N . ARG A 1 305 ? 20.189 34.941 -20.372 1.00 34.12 305 ARG A N 1
ATOM 2429 C CA . ARG A 1 305 ? 19.530 36.244 -20.273 1.00 34.12 305 ARG A CA 1
ATOM 2430 C C . ARG A 1 305 ? 20.215 37.195 -21.253 1.00 34.12 305 ARG A C 1
ATOM 2432 O O . ARG A 1 305 ? 21.032 38.019 -20.858 1.00 34.12 305 ARG A O 1
ATOM 2439 N N . ARG A 1 306 ? 19.923 37.057 -22.550 1.00 34.69 306 ARG A N 1
ATOM 2440 C CA . ARG A 1 306 ? 20.307 38.061 -23.544 1.00 34.69 306 ARG A CA 1
ATOM 2441 C C . ARG A 1 306 ? 19.405 39.274 -23.364 1.00 34.69 306 ARG A C 1
ATOM 2443 O O . ARG A 1 306 ? 18.187 39.200 -23.488 1.00 34.69 306 ARG A O 1
ATOM 2450 N N . ARG A 1 307 ? 20.040 40.395 -23.044 1.00 37.56 307 ARG A N 1
ATOM 2451 C CA . ARG A 1 307 ? 19.456 41.730 -22.939 1.00 37.56 307 ARG A CA 1
ATOM 2452 C C . ARG A 1 307 ? 19.238 42.296 -24.356 1.00 37.56 307 ARG A C 1
ATOM 2454 O O . ARG A 1 307 ? 19.878 43.268 -24.710 1.00 37.56 307 ARG A O 1
ATOM 2461 N N . VAL A 1 308 ? 18.400 41.652 -25.177 1.00 34.00 308 VAL A N 1
ATOM 2462 C CA . VAL A 1 308 ? 17.847 42.205 -26.433 1.00 34.00 308 VAL A CA 1
ATOM 2463 C C . VAL A 1 308 ? 16.450 41.596 -26.636 1.00 34.00 308 VAL A C 1
ATOM 2465 O O . VAL A 1 308 ? 16.329 40.370 -26.596 1.00 34.00 308 VAL A O 1
ATOM 2468 N N . PRO A 1 309 ? 15.385 42.401 -26.800 1.00 36.34 309 PRO A N 1
ATOM 2469 C CA . PRO A 1 309 ? 14.039 41.884 -26.986 1.00 36.34 309 PRO A CA 1
ATOM 2470 C C . PRO A 1 309 ? 13.844 41.413 -28.432 1.00 36.34 309 PRO A C 1
ATOM 2472 O O . PRO A 1 309 ? 14.079 42.167 -29.368 1.00 36.34 309 PRO A O 1
ATOM 2475 N N . GLY A 1 310 ? 13.365 40.178 -28.591 1.00 36.47 310 GLY A N 1
ATOM 2476 C CA . GLY A 1 310 ? 12.857 39.661 -29.863 1.00 36.47 310 GLY A CA 1
ATOM 2477 C C . GLY A 1 310 ? 13.904 38.946 -30.713 1.00 36.47 310 GLY A C 1
ATOM 2478 O O . GLY A 1 310 ? 14.535 39.562 -31.554 1.00 36.47 310 GLY A O 1
ATOM 2479 N N . ILE A 1 311 ? 14.065 37.641 -30.468 1.00 32.41 311 ILE A N 1
ATOM 2480 C CA . ILE A 1 311 ? 14.350 36.534 -31.407 1.00 32.41 311 ILE A CA 1
ATOM 2481 C C . ILE A 1 311 ? 14.990 35.418 -30.571 1.00 32.41 311 ILE A C 1
ATOM 2483 O O . ILE A 1 311 ? 16.156 35.475 -30.180 1.00 32.41 311 ILE A O 1
ATOM 2487 N N . CYS A 1 312 ? 14.194 34.394 -30.268 1.00 30.95 312 CYS A N 1
ATOM 2488 C CA . CYS A 1 312 ? 14.683 33.126 -29.742 1.00 30.95 312 CYS A CA 1
ATOM 2489 C C . CYS A 1 312 ? 14.878 32.203 -30.947 1.00 30.95 312 CYS A C 1
ATOM 2491 O O . CYS A 1 312 ? 13.896 31.800 -31.566 1.00 30.95 312 CYS A O 1
ATOM 2493 N N . TRP A 1 313 ? 16.122 31.867 -31.291 1.00 27.77 313 TRP A N 1
ATOM 2494 C CA . TRP A 1 313 ? 16.378 30.760 -32.211 1.00 27.77 313 TRP A CA 1
ATOM 2495 C C . TRP A 1 313 ? 16.109 29.450 -31.463 1.00 27.77 313 TRP A C 1
ATOM 2497 O O . TRP A 1 313 ? 16.957 28.934 -30.738 1.00 27.77 313 TRP A O 1
ATOM 2507 N N . ARG A 1 314 ? 14.882 28.948 -31.603 1.00 34.56 314 ARG A N 1
ATOM 2508 C CA . ARG A 1 314 ? 14.509 27.564 -31.311 1.00 34.56 314 ARG A CA 1
ATOM 2509 C C . ARG A 1 314 ? 14.338 26.889 -32.665 1.00 34.56 314 ARG A C 1
ATOM 2511 O O . ARG A 1 314 ? 13.461 27.276 -33.431 1.00 34.56 314 ARG A O 1
ATOM 2518 N N . GLY A 1 315 ? 15.200 25.928 -32.986 1.00 34.81 315 GLY A N 1
ATOM 2519 C CA . GLY A 1 315 ? 14.948 25.045 -34.119 1.00 34.81 315 GLY A CA 1
ATOM 2520 C C . GLY A 1 315 ? 13.654 24.273 -33.862 1.00 34.81 315 GLY A C 1
ATOM 2521 O O . GLY A 1 315 ? 13.580 23.539 -32.880 1.00 34.81 315 GLY A O 1
ATOM 2522 N N . GLY A 1 316 ? 12.654 24.477 -34.723 1.00 30.80 316 GLY A N 1
ATOM 2523 C CA . GLY A 1 316 ? 11.413 23.698 -34.773 1.00 30.80 316 GLY A CA 1
ATOM 2524 C C . GLY A 1 316 ? 10.190 24.341 -34.104 1.00 30.80 316 GLY A C 1
ATOM 2525 O O . GLY A 1 316 ? 9.940 24.096 -32.931 1.00 30.80 316 GLY A O 1
ATOM 2526 N N . LEU A 1 317 ? 9.424 25.075 -34.926 1.00 30.47 317 LEU A N 1
ATOM 2527 C CA . LEU A 1 317 ? 8.040 25.579 -34.799 1.00 30.47 317 LEU A CA 1
ATOM 2528 C C . LEU A 1 317 ? 7.638 26.531 -33.639 1.00 30.47 317 LEU A C 1
ATOM 2530 O O . LEU A 1 317 ? 8.103 26.393 -32.509 1.00 30.47 317 LEU A O 1
ATOM 2534 N N . PRO A 1 318 ? 6.752 27.519 -33.918 1.00 35.28 318 PRO A N 1
ATOM 2535 C CA . PRO A 1 318 ? 6.383 28.561 -32.968 1.00 35.28 318 PRO A CA 1
ATOM 2536 C C . PRO A 1 318 ? 5.137 28.176 -32.159 1.00 35.28 318 PRO A C 1
ATOM 2538 O O . PRO A 1 318 ? 4.086 27.919 -32.738 1.00 35.28 318 PRO A O 1
ATOM 2541 N N . ASP A 1 319 ? 5.225 28.247 -30.831 1.00 27.98 319 ASP A N 1
ATOM 2542 C CA . ASP A 1 319 ? 4.045 28.366 -29.969 1.00 27.98 319 ASP A CA 1
ATOM 2543 C C . ASP A 1 319 ? 3.981 29.776 -29.374 1.00 27.98 319 ASP A C 1
ATOM 2545 O O . ASP A 1 319 ? 4.938 30.287 -28.782 1.00 27.98 319 ASP A O 1
ATOM 2549 N N . CYS A 1 320 ? 2.833 30.421 -29.584 1.00 26.52 320 CYS A N 1
ATOM 2550 C CA . CYS A 1 320 ? 2.497 31.755 -29.109 1.00 26.52 320 CYS A CA 1
ATOM 2551 C C . CYS A 1 320 ? 2.464 31.816 -27.574 1.00 26.52 320 CYS A C 1
ATOM 2553 O O . CYS A 1 320 ? 1.811 30.997 -26.932 1.00 26.52 320 CYS A O 1
ATOM 2555 N N . PHE A 1 321 ? 3.068 32.853 -26.983 1.00 29.75 321 PHE A N 1
ATOM 2556 C CA . PHE A 1 321 ? 2.849 33.206 -25.578 1.00 29.75 321 PHE A CA 1
ATOM 2557 C C . PHE A 1 321 ? 2.238 34.607 -25.462 1.00 29.75 321 PHE A C 1
ATOM 2559 O O . PHE A 1 321 ? 2.787 35.586 -25.968 1.00 29.75 321 PHE A O 1
ATOM 2566 N N . VAL A 1 322 ? 1.091 34.683 -24.782 1.00 28.89 322 VAL A N 1
ATOM 2567 C CA . VAL A 1 322 ? 0.404 35.921 -24.391 1.00 28.89 322 VAL A CA 1
ATOM 2568 C C . VAL A 1 322 ? 1.132 36.539 -23.196 1.00 28.89 322 VAL A C 1
ATOM 2570 O O . VAL A 1 322 ? 1.458 35.866 -22.219 1.00 28.89 322 VAL A O 1
ATOM 2573 N N . ASN A 1 323 ? 1.403 37.837 -23.294 1.00 32.06 323 ASN A N 1
ATOM 2574 C CA . ASN A 1 323 ? 2.167 38.619 -22.330 1.00 32.06 323 ASN A CA 1
ATOM 2575 C C . ASN A 1 323 ? 1.275 38.996 -21.128 1.00 32.06 323 ASN A C 1
ATOM 2577 O O . ASN A 1 323 ? 0.376 39.825 -21.255 1.00 32.06 323 ASN A O 1
ATOM 2581 N N . GLY A 1 324 ? 1.497 38.383 -19.964 1.00 27.98 324 GLY A N 1
ATOM 2582 C CA . GLY A 1 324 ? 0.770 38.710 -18.736 1.00 27.98 324 GLY A CA 1
ATOM 2583 C C . GLY A 1 324 ? 1.305 39.983 -18.077 1.00 27.98 324 GLY A C 1
ATOM 2584 O O . GLY A 1 324 ? 2.338 39.945 -17.410 1.00 27.98 324 GLY A O 1
ATOM 2585 N N . ARG A 1 325 ? 0.589 41.108 -18.206 1.00 28.86 325 ARG A N 1
ATOM 2586 C CA . ARG A 1 325 ? 0.695 42.225 -17.251 1.00 28.86 325 ARG A CA 1
ATOM 2587 C C . ARG A 1 325 ? -0.336 42.038 -16.138 1.00 28.86 325 ARG A C 1
ATOM 2589 O O . ARG A 1 325 ? -1.502 41.775 -16.411 1.00 28.86 325 ARG A O 1
ATOM 2596 N N . ARG A 1 326 ? 0.108 42.219 -14.889 1.00 30.09 326 ARG A N 1
ATOM 2597 C CA . ARG A 1 326 ? -0.754 42.374 -13.708 1.00 30.09 326 ARG A CA 1
ATOM 2598 C C . ARG A 1 326 ? -1.710 43.550 -13.924 1.00 30.09 326 ARG A C 1
ATOM 2600 O O . ARG A 1 326 ? -1.237 44.653 -14.175 1.00 30.09 326 ARG A O 1
ATOM 2607 N N . ASN A 1 327 ? -3.009 43.321 -13.757 1.00 28.69 327 ASN A N 1
ATOM 2608 C CA . ASN A 1 327 ? -3.978 44.378 -13.486 1.00 28.69 327 ASN A CA 1
ATOM 2609 C C . ASN A 1 327 ? -5.030 43.868 -12.490 1.00 28.69 327 ASN A C 1
ATOM 2611 O O . ASN A 1 327 ? -5.572 42.778 -12.663 1.00 28.69 327 ASN A O 1
ATOM 2615 N N . ASN A 1 328 ? -5.277 44.657 -11.443 1.00 31.58 328 ASN A N 1
ATOM 2616 C CA . ASN A 1 328 ? -6.356 44.471 -10.473 1.00 31.58 328 ASN A CA 1
ATOM 2617 C C . ASN A 1 328 ? -7.709 44.788 -11.138 1.00 31.58 328 ASN A C 1
ATOM 2619 O O . ASN A 1 328 ? -7.876 45.885 -11.667 1.00 31.58 328 ASN A O 1
ATOM 2623 N N . GLY A 1 329 ? -8.674 43.864 -11.081 1.00 28.48 329 GLY A N 1
ATOM 2624 C CA . GLY A 1 329 ? -10.066 44.066 -11.521 1.00 28.48 329 GLY A CA 1
ATOM 2625 C C . GLY A 1 329 ? -10.805 42.741 -11.799 1.00 28.48 329 GLY A C 1
ATOM 2626 O O . GLY A 1 329 ? -10.141 41.766 -12.147 1.00 28.48 329 GLY A O 1
ATOM 2627 N N . PRO A 1 330 ? -12.140 42.653 -11.602 1.00 29.28 330 PRO A N 1
ATOM 2628 C CA . PRO A 1 330 ? -12.834 41.386 -11.368 1.00 29.28 330 PRO A CA 1
ATOM 2629 C C . PRO A 1 330 ? -13.147 40.575 -12.637 1.00 29.28 330 PRO A C 1
ATOM 2631 O O . PRO A 1 330 ? -13.250 41.085 -13.749 1.00 29.28 330 PRO A O 1
ATOM 2634 N N . VAL A 1 331 ? -13.312 39.274 -12.398 1.00 39.53 331 VAL A N 1
ATOM 2635 C CA . VAL A 1 331 ? -13.506 38.143 -13.316 1.00 39.53 331 VAL A CA 1
ATOM 2636 C C . VAL A 1 331 ? -14.552 38.380 -14.418 1.00 39.53 331 VAL A C 1
ATOM 2638 O O . VAL A 1 331 ? -15.721 38.625 -14.131 1.00 39.53 331 VAL A O 1
ATOM 2641 N N . ARG A 1 332 ? -14.166 38.140 -15.680 1.00 27.02 332 ARG A N 1
ATOM 2642 C CA . ARG A 1 332 ? -15.061 37.653 -16.749 1.00 27.02 332 ARG A CA 1
ATOM 2643 C C . ARG A 1 332 ? -14.312 36.659 -17.638 1.00 27.02 332 ARG A C 1
ATOM 2645 O O . ARG A 1 332 ? -13.256 36.975 -18.179 1.00 27.02 332 ARG A O 1
ATOM 2652 N N . GLY A 1 333 ? -14.858 35.448 -17.741 1.00 35.69 333 GLY A N 1
ATOM 2653 C CA . GLY A 1 333 ? -14.294 34.350 -18.519 1.00 35.69 333 GLY A CA 1
ATOM 2654 C C . GLY A 1 333 ? -14.346 34.600 -20.024 1.00 35.69 333 GLY A C 1
ATOM 2655 O O . GLY A 1 333 ? -15.315 35.156 -20.532 1.00 35.69 333 GLY A O 1
ATOM 2656 N N . TYR A 1 334 ? -13.306 34.150 -20.726 1.00 28.06 334 TYR A N 1
ATOM 2657 C CA . TYR A 1 334 ? -13.280 34.039 -22.181 1.00 28.06 334 TYR A CA 1
ATOM 2658 C C . TYR A 1 334 ? -12.505 32.780 -22.588 1.00 28.06 334 TYR A C 1
ATOM 2660 O O . TYR A 1 334 ? -11.338 32.607 -22.246 1.00 28.06 334 TYR A O 1
ATOM 2668 N N . ILE A 1 335 ? -13.192 31.898 -23.315 1.00 37.97 335 ILE A N 1
ATOM 2669 C CA . ILE A 1 335 ? -12.661 30.701 -23.977 1.00 37.97 335 ILE A CA 1
ATOM 2670 C C . ILE A 1 335 ? -12.189 31.123 -25.379 1.00 37.97 335 ILE A C 1
ATOM 2672 O O . ILE A 1 335 ? -13.012 31.676 -26.113 1.00 37.97 335 ILE A O 1
ATOM 2676 N N . PRO A 1 336 ? -10.946 30.850 -25.826 1.00 31.75 336 PRO A N 1
ATOM 2677 C CA . PRO A 1 336 ? -10.592 31.040 -27.226 1.00 31.75 336 PRO A CA 1
ATOM 2678 C C . PRO A 1 336 ? -10.693 29.729 -28.021 1.00 31.75 336 PRO A C 1
ATOM 2680 O O . PRO A 1 336 ? -10.018 28.742 -27.737 1.00 31.75 336 PRO A O 1
ATOM 2683 N N . ARG A 1 337 ? -11.535 29.758 -29.064 1.00 27.67 337 ARG A N 1
ATOM 2684 C CA . ARG A 1 337 ? -11.555 28.809 -30.189 1.00 27.67 337 ARG A CA 1
ATOM 2685 C C . ARG A 1 337 ? -10.300 28.999 -31.053 1.00 27.67 337 ARG A C 1
ATOM 2687 O O . ARG A 1 337 ? -10.044 30.108 -31.515 1.00 27.67 337 ARG A O 1
ATOM 2694 N N . CYS A 1 338 ? -9.587 27.915 -31.360 1.00 27.36 338 CYS A N 1
ATOM 2695 C CA . CYS A 1 338 ? -8.559 27.893 -32.404 1.00 27.36 338 CYS A CA 1
ATOM 2696 C C . CYS A 1 338 ? -9.205 27.789 -33.796 1.00 27.36 338 CYS A C 1
ATOM 2698 O O . CYS A 1 338 ? -9.835 26.785 -34.120 1.00 27.36 338 CYS A O 1
ATOM 2700 N N . GLY A 1 339 ? -9.023 28.815 -34.630 1.00 27.42 339 GLY A N 1
ATOM 2701 C CA . GLY A 1 339 ? -9.315 28.778 -36.064 1.00 27.42 339 GLY A CA 1
ATOM 2702 C C . GLY A 1 339 ? -8.024 28.670 -36.876 1.00 27.42 339 GLY A C 1
ATOM 2703 O O . GLY A 1 339 ? -7.156 29.531 -36.766 1.00 27.42 339 GLY A O 1
ATOM 2704 N N . ARG A 1 340 ? -7.912 27.621 -37.702 1.00 33.50 340 ARG A N 1
ATOM 2705 C CA . ARG A 1 340 ? -6.887 27.474 -38.751 1.00 33.50 340 ARG A CA 1
ATOM 2706 C C . ARG A 1 340 ? -7.047 28.581 -39.796 1.00 33.50 340 ARG A C 1
ATOM 2708 O O . ARG A 1 340 ? -8.145 28.757 -40.324 1.00 33.50 340 ARG A O 1
ATOM 2715 N N . ARG A 1 341 ? -5.950 29.227 -40.197 1.00 27.86 341 ARG A N 1
ATOM 2716 C CA . ARG A 1 341 ? -5.850 29.839 -41.529 1.00 27.86 341 ARG A CA 1
ATOM 2717 C C . ARG A 1 341 ? -4.539 29.471 -42.217 1.00 27.86 341 ARG A C 1
ATOM 2719 O O . ARG A 1 341 ? -3.552 29.189 -41.548 1.00 27.86 341 ARG A O 1
ATOM 2726 N N . ARG A 1 342 ? -4.712 29.404 -43.539 1.00 33.62 342 ARG A N 1
ATOM 2727 C CA . ARG A 1 342 ? -3.908 28.849 -44.633 1.00 33.62 342 ARG A CA 1
ATOM 2728 C C . ARG A 1 342 ? -2.435 29.203 -44.628 1.00 33.62 342 ARG A C 1
ATOM 2730 O O . ARG A 1 342 ? -2.128 30.363 -44.283 1.00 33.62 342 ARG A O 1
#

Secondary structure (DSSP, 8-state):
-EEEEEEEEEEEE-TTT--EEEEEEEEEEEE----SEEEEEEEEEEEEEEETTEEEEEEEEEEEEEEEEEEPGGGG-GGGGGGEEE---EEEEE-S-GGGB-S--EEEETTEEEE-EES-SSGGG-SEEEEE-PPP-TTT-EEEEEEEEEEEEEESEEEE---SSEEEEEEEES-S--EEEES---SEEEEETTEEEEEEEEEHHHH-HHHHHHHHHHHS-THHHHHS-EEEE---HHHHHHHHHHHHHHHHHHHHHHHHHHHHHHHHH-----HHHHHHHHHHHHHHHHHHHHHHHTT-------SSSS----SS------------------PPPP----

Sequence (342 aa):
MLPYIKTTHEWKTNEKTGERYSEKRQRRGRLYFLPERFVLEGAVGTELRARGIYEARLYRSDSQVSGQFRLPARLGLGDDLGFYRFEKPFLSVGISDIRGISNDLQLRLNGQTQSFAPGSGDDNFGAGVHAPLPALDAQSGQTLDFAFDLKLQGTEQLSVVPVGRDSRVKLSSDWPHPSFVGEYLPSRREISDKGFSAEWQTSFFATNLEEALRDCVGAERCQGLFGRNFGVSFVDPVDQYLKTDRAIKYALLFIALTFATFFLFEVLKRLAVHPVQYALVGLLLALGFMRLWYRSWAGISVCARRRVPGICWRGGLPDCFVNGRRNNGPVRGYIPRCGRRR

pLDDT: mean 80.41, std 20.05, range [26.52, 98.0]

Radius of gyration: 31.58 Å; chains: 1; bounding box: 79×61×100 Å

Foldseek 3Di:
DWKKKFWDWDWDADPVPRDTDTDIDIDIDDDDFFFQEKEKEKEKEWDWDDDPPDIFIKIKIWIKIKGKTWQDALSPCPPSSVRIDIDWDKQFDQDPDPVFFDDFKWKQKPNDIWGKDWARVDVLSPGTIMTTDPDDDNHHIDMIIIIIITIGMDTFKDKDQQRHQKYKYKYWYQQQDKDKDADDDFPDKDHDNRTIITMHIDHCVRLVLVVLVCCCRVVVDNCSNVRNMIIIGRDDPVVVVVVVVVLVVVLVVVLVVVVVVVVVCCVPVVDDDDVVVNVVVSVVSVVVSVVVVVCVVVVDDDPPPPPDPDDDPDPDDDDDDDDDDDDDDDDDDDDDDDDDDD